Protein 3GKX (pdb70)

Secondary structure (DSSP, 8-state):
--EEEE-TT-HHHHHHHHHHHHTT---EEEETTTTPPPHHHHHHHHHHHTS-GGGGB-TTSHHHHHTTHHHHTT--HHHHHHHHTT-GGGB-S-EEE-SS-EEES--TTGGGGG-/----EEEE-TT-HHHHHHHHHHHHTT---EEEETTTTPPPHHHHHHHHHHHTS-GGGGB-TT-HHHHHTTHHHHS---HHHHHHHHTT-GGGB-S-EEE-SS-EEES--HHHHGGG-

B-factor: mean 24.8, std 6.37, range [3.55, 77.92]

CATH classification: 3.40.30.10

Radius of gyration: 19.43 Å; Cα contacts (8 Å, |Δi|>4): 392; chains: 2; bounding box: 49×36×50 Å

Foldseek 3Di:
DKEWEADVVDVQSVVVVVLCVVVVQDYDYDHCFVRPQALVRLVVQVVQAPDQLLLQFDCPAPCCVVVVVVPVVVVDSVVSSVVRRPGSSGTADTWIDDPNGIDGTDDPVVCVVSD/DLLKEKEAAVVDDLSVVQVVVCVVVVHRHDYHHCFVDNDALVRLVVAVVQAVDDLQLQFPPVAPVCVVVVCVPCVVVDPVVSSNVRRVGSSGTADTWMDHPRHIDGTDDPVVCVVSD

InterPro domains:
  IPR006504 Transcriptional regulator Spx/MgsR [TIGR01617] (5-116)
  IPR006660 Arsenate reductase-like [PF03960] (7-115)
  IPR006660 Arsenate reductase-like [PS51353] (2-117)
  IPR006660 Arsenate reductase-like [PTHR30041] (2-116)
  IPR036249 Thioredoxin-like superfamily [SSF52833] (6-116)

Solvent-accessible surface area: 13405 Å² total

Structure (mmCIF, N/CA/C/O backbone):
data_3GKX
#
_entry.id   3GKX
#
_cell.length_a   81.900
_cell.length_b   47.193
_cell.length_c   56.737
_cell.angle_alpha   90.00
_cell.angle_beta   90.00
_cell.angle_gamma   90.00
#
_symmetry.space_group_name_H-M   'P 21 21 2'
#
loop_
_entity.id
_entity.type
_entity.pdbx_description
1 polymer 'Putative ArsC family related protein'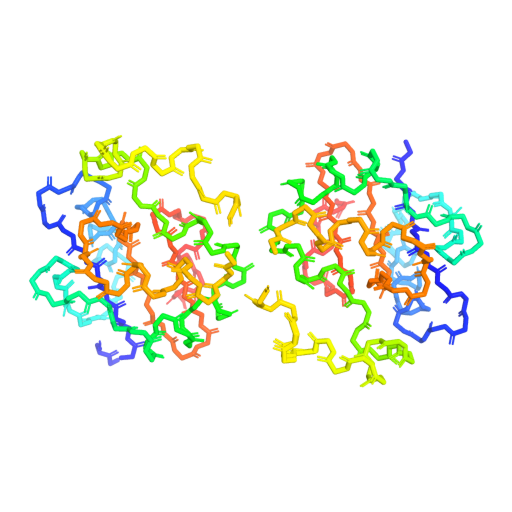
2 water water
#
loop_
_atom_site.group_PDB
_atom_site.id
_atom_site.type_symbol
_atom_site.label_atom_id
_atom_site.label_alt_id
_atom_site.label_comp_id
_atom_site.label_asym_id
_atom_site.label_entity_id
_atom_site.label_seq_id
_atom_site.pdbx_PDB_ins_code
_atom_site.Cartn_x
_atom_site.Cartn_y
_atom_site.Cartn_z
_atom_site.occupancy
_atom_site.B_iso_or_equiv
_atom_site.auth_seq_id
_atom_site.auth_comp_id
_atom_site.auth_asym_id
_atom_site.auth_atom_id
_atom_site.pdbx_PDB_model_num
ATOM 9 N N . LYS A 1 5 ? 33.281 15.585 22.881 1.00 24.78 2 LYS A N 1
ATOM 10 C CA . LYS A 1 5 ? 33.218 16.441 24.037 1.00 22.62 2 LYS A CA 1
ATOM 11 C C . LYS A 1 5 ? 32.220 17.556 23.719 1.00 22.15 2 LYS A C 1
ATOM 12 O O . LYS A 1 5 ? 31.920 17.816 22.556 1.00 21.63 2 LYS A O 1
ATOM 18 N N . THR A 1 6 ? 31.730 18.204 24.762 1.00 21.10 3 THR A N 1
ATOM 19 C CA . THR A 1 6 ? 30.885 19.359 24.666 1.00 20.50 3 THR A CA 1
ATOM 20 C C . THR A 1 6 ? 31.701 20.369 25.391 1.00 20.47 3 THR A C 1
ATOM 21 O O . THR A 1 6 ? 31.857 20.249 26.601 1.00 21.57 3 THR A O 1
ATOM 25 N N . LEU A 1 7 ? 32.279 21.329 24.665 1.00 19.85 4 LEU A N 1
ATOM 26 C CA . LEU A 1 7 ? 33.105 22.333 25.302 1.00 19.86 4 LEU A CA 1
ATOM 27 C C . LEU A 1 7 ? 32.217 23.383 25.900 1.00 20.47 4 LEU A C 1
ATOM 28 O O . LEU A 1 7 ? 31.299 23.824 25.246 1.00 19.46 4 LEU A O 1
ATOM 33 N N . PHE A 1 8 ? 32.531 23.774 27.143 1.00 21.35 5 PHE A N 1
ATOM 34 C CA . PHE A 1 8 ? 31.846 24.817 27.863 1.00 20.97 5 PHE A CA 1
ATOM 35 C C . PHE A 1 8 ? 32.912 25.862 28.138 1.00 20.89 5 PHE A C 1
ATOM 36 O O . PHE A 1 8 ? 33.709 25.733 29.089 1.00 20.60 5 PHE A O 1
ATOM 44 N N . LEU A 1 9 ? 32.940 26.889 27.272 1.00 20.88 6 LEU A N 1
ATOM 45 C CA . LEU A 1 9 ? 33.903 27.992 27.397 1.00 19.90 6 LEU A CA 1
ATOM 46 C C . LEU A 1 9 ? 33.345 29.089 28.317 1.00 20.11 6 LEU A C 1
ATOM 47 O O . LEU A 1 9 ? 32.295 29.645 28.007 1.00 21.16 6 LEU A O 1
ATOM 52 N N . GLN A 1 10 ? 34.066 29.438 29.390 1.00 20.67 7 GLN A N 1
ATOM 53 C CA . GLN A 1 10 ? 33.560 30.363 30.395 1.00 22.93 7 GLN A CA 1
ATOM 54 C C . GLN A 1 10 ? 34.603 31.155 31.166 1.00 23.99 7 GLN A C 1
ATOM 55 O O . GLN A 1 10 ? 35.803 30.855 31.155 1.00 23.46 7 GLN A O 1
ATOM 61 N N . TYR A 1 11 ? 34.113 32.146 31.896 1.00 25.76 8 TYR A N 1
ATOM 62 C CA . TYR A 1 11 ? 34.963 32.960 32.736 1.00 28.07 8 TYR A CA 1
ATOM 63 C C . TYR A 1 11 ? 34.447 32.808 34.158 1.00 29.49 8 TYR A C 1
ATOM 64 O O . TYR A 1 11 ? 33.339 33.209 34.440 1.00 30.24 8 TYR A O 1
ATOM 73 N N . PRO A 1 12 ? 35.235 32.178 35.047 1.00 30.62 9 PRO A N 1
ATOM 74 C CA . PRO A 1 12 ? 34.789 31.922 36.422 1.00 30.98 9 PRO A CA 1
ATOM 75 C C . PRO A 1 12 ? 34.022 33.084 37.086 1.00 31.03 9 PRO A C 1
ATOM 76 O O . PRO A 1 12 ? 32.891 32.894 37.522 1.00 30.87 9 PRO A O 1
ATOM 80 N N . ALA A 1 13 ? 34.622 34.274 37.113 1.00 31.03 10 ALA A N 1
ATOM 81 C CA . ALA A 1 13 ? 34.068 35.424 37.816 1.00 30.93 10 ALA A CA 1
ATOM 82 C C . ALA A 1 13 ? 32.813 36.021 37.175 1.00 31.46 10 ALA A C 1
ATOM 83 O O . ALA A 1 13 ? 32.290 37.021 37.666 1.00 31.88 10 ALA A O 1
ATOM 85 N N . CYS A 1 14 ? 32.328 35.414 36.097 1.00 31.07 11 CYS A N 1
ATOM 86 C CA . CYS A 1 14 ? 31.196 35.944 35.356 1.00 31.19 11 CYS A CA 1
ATOM 87 C C . CYS A 1 14 ? 29.917 35.323 35.886 1.00 30.29 11 CYS A C 1
ATOM 88 O O . CYS A 1 14 ? 29.854 34.118 35.998 1.00 30.56 11 CYS A O 1
ATOM 91 N N . SER A 1 15 ? 28.901 36.125 36.207 1.00 29.96 12 SER A N 1
ATOM 92 C CA . SER A 1 15 ? 27.698 35.566 36.875 1.00 29.53 12 SER A CA 1
ATOM 93 C C . SER A 1 15 ? 26.722 34.826 35.952 1.00 28.74 12 SER A C 1
ATOM 94 O O . SER A 1 15 ? 26.024 33.933 36.394 1.00 28.33 12 SER A O 1
ATOM 97 N N . THR A 1 16 ? 26.720 35.159 34.668 1.00 28.32 13 THR A N 1
ATOM 98 C CA . THR A 1 16 ? 25.967 34.409 33.651 1.00 28.10 13 THR A CA 1
ATOM 99 C C . THR A 1 16 ? 26.573 33.043 33.344 1.00 28.64 13 THR A C 1
ATOM 100 O O . THR A 1 16 ? 25.853 32.098 33.005 1.00 28.69 13 THR A O 1
ATOM 104 N N . CYS A 1 17 ? 27.903 32.948 33.389 1.00 29.03 14 CYS A N 1
ATOM 105 C CA . CYS A 1 17 ? 28.572 31.637 33.233 1.00 29.66 14 CYS A CA 1
ATOM 106 C C . CYS A 1 17 ? 28.213 30.766 34.412 1.00 29.07 14 CYS A C 1
ATOM 107 O O . CYS A 1 17 ? 27.891 29.596 34.226 1.00 28.54 14 CYS A O 1
ATOM 110 N N . GLN A 1 18 ? 28.270 31.366 35.612 1.00 28.63 15 GLN A N 1
ATOM 111 C CA . GLN A 1 18 ? 27.858 30.722 36.868 1.00 28.48 15 GLN A CA 1
ATOM 112 C C . GLN A 1 18 ? 26.426 30.185 36.769 1.00 27.75 15 GLN A C 1
ATOM 113 O O . GLN A 1 18 ? 26.153 29.065 37.201 1.00 28.27 15 GLN A O 1
ATOM 119 N N . LYS A 1 19 ? 25.533 30.973 36.171 1.00 27.07 16 LYS A N 1
ATOM 120 C CA . LYS A 1 19 ? 24.141 30.551 35.880 1.00 26.43 16 LYS A CA 1
ATOM 121 C C . LYS A 1 19 ? 24.036 29.435 34.848 1.00 25.68 16 LYS A C 1
ATOM 122 O O . LYS A 1 19 ? 23.228 28.521 34.987 1.00 26.10 16 LYS A O 1
ATOM 128 N N . ALA A 1 20 ? 24.833 29.548 33.792 1.00 25.36 17 ALA A N 1
ATOM 129 C CA . ALA A 1 20 ? 25.006 28.479 32.774 1.00 25.10 17 ALA A CA 1
ATOM 130 C C . ALA A 1 20 ? 25.429 27.128 33.379 1.00 24.68 17 ALA A C 1
ATOM 131 O O . ALA A 1 20 ? 24.763 26.099 33.160 1.00 23.49 17 ALA A O 1
ATOM 133 N N . LYS A 1 21 ? 26.557 27.154 34.112 1.00 25.20 18 LYS A N 1
ATOM 134 C CA . LYS A 1 21 ? 27.114 25.974 34.810 1.00 25.25 18 LYS A CA 1
ATOM 135 C C . LYS A 1 21 ? 26.055 25.367 35.717 1.00 25.12 18 LYS A C 1
ATOM 136 O O . LYS A 1 21 ? 25.689 24.201 35.524 1.00 25.44 18 LYS A O 1
ATOM 142 N N . LYS A 1 22 ? 25.525 26.168 36.654 1.00 24.90 19 LYS A N 1
ATOM 143 C CA . LYS A 1 22 ? 24.374 25.741 37.499 1.00 25.00 19 LYS A CA 1
ATOM 144 C C . LYS A 1 22 ? 23.299 25.027 36.655 1.00 24.78 19 LYS A C 1
ATOM 145 O O . LYS A 1 22 ? 22.829 23.959 37.028 1.00 24.26 19 LYS A O 1
ATOM 151 N N . TRP A 1 23 ? 22.971 25.580 35.485 1.00 25.10 20 TRP A N 1
ATOM 152 C CA . TRP A 1 23 ? 21.931 24.974 34.646 1.00 25.37 20 TRP A CA 1
ATOM 153 C C . TRP A 1 23 ? 22.362 23.655 34.019 1.00 24.67 20 TRP A C 1
ATOM 154 O O . TRP A 1 23 ? 21.568 22.734 33.941 1.00 26.33 20 TRP A O 1
ATOM 165 N N . LEU A 1 24 ? 23.614 23.541 33.597 1.00 24.23 21 LEU A N 1
ATOM 166 C CA . LEU A 1 24 ? 24.079 22.285 32.995 1.00 23.54 21 LEU A CA 1
ATOM 167 C C . LEU A 1 24 ? 24.115 21.121 34.023 1.00 23.23 21 LEU A C 1
ATOM 168 O O . LEU A 1 24 ? 23.718 19.987 33.703 1.00 22.06 21 LEU A O 1
ATOM 173 N N . ILE A 1 25 ? 24.607 21.414 35.232 1.00 22.87 22 ILE A N 1
ATOM 174 C CA . ILE A 1 25 ? 24.666 20.453 36.332 1.00 22.20 22 ILE A CA 1
ATOM 175 C C . ILE A 1 25 ? 23.238 20.019 36.730 1.00 22.94 22 ILE A C 1
ATOM 176 O O . ILE A 1 25 ? 22.916 18.824 36.674 1.00 23.59 22 ILE A O 1
ATOM 181 N N . GLU A 1 26 ? 22.378 20.987 37.074 1.00 23.32 23 GLU A N 1
ATOM 182 C CA . GLU A 1 26 ? 20.939 20.748 37.349 1.00 23.48 23 GLU A CA 1
ATOM 183 C C . GLU A 1 26 ? 20.293 19.838 36.303 1.00 23.06 23 GLU A C 1
ATOM 184 O O . GLU A 1 26 ? 19.417 19.057 36.625 1.00 22.67 23 GLU A O 1
ATOM 190 N N A ASN A 1 27 ? 20.663 20.013 35.035 0.70 23.01 24 ASN A N 1
ATOM 191 N N B ASN A 1 27 ? 20.851 19.880 35.096 0.30 23.01 24 ASN A N 1
ATOM 192 C CA A ASN A 1 27 ? 19.981 19.352 33.900 0.70 22.95 24 ASN A CA 1
ATOM 193 C CA B ASN A 1 27 ? 20.409 19.052 33.989 0.30 22.98 24 ASN A CA 1
ATOM 194 C C A ASN A 1 27 ? 20.729 18.139 33.321 0.70 22.89 24 ASN A C 1
ATOM 195 C C B ASN A 1 27 ? 21.335 17.865 33.651 0.30 23.00 24 ASN A C 1
ATOM 196 O O A ASN A 1 27 ? 20.427 17.668 32.219 0.70 22.94 24 ASN A O 1
ATOM 197 O O B ASN A 1 27 ? 21.091 17.150 32.676 0.30 22.89 24 ASN A O 1
ATOM 206 N N A ASN A 1 28 ? 21.696 17.636 34.098 0.50 22.87 25 ASN A N 1
ATOM 207 N N B ASN A 1 28 ? 22.387 17.641 34.441 0.50 23.28 25 ASN A N 1
ATOM 208 C CA A ASN A 1 28 ? 22.516 16.451 33.772 0.50 22.76 25 ASN A CA 1
ATOM 209 C CA B ASN A 1 28 ? 23.240 16.495 34.185 0.50 23.34 25 ASN A CA 1
ATOM 210 C C A ASN A 1 28 ? 23.075 16.432 32.373 0.50 23.51 25 ASN A C 1
ATOM 211 C C B ASN A 1 28 ? 23.515 16.329 32.682 0.50 23.84 25 ASN A C 1
ATOM 212 O O A ASN A 1 28 ? 22.785 15.508 31.615 0.50 23.46 25 ASN A O 1
ATOM 213 O O B ASN A 1 28 ? 23.363 15.235 32.139 0.50 23.74 25 ASN A O 1
ATOM 222 N N . ILE A 1 29 ? 23.868 17.440 32.024 1.00 23.92 26 ILE A N 1
ATOM 223 C CA . ILE A 1 29 ? 24.443 17.470 30.687 1.00 24.85 26 ILE A CA 1
ATOM 224 C C . ILE A 1 29 ? 25.944 17.345 30.856 1.00 25.00 26 ILE A C 1
ATOM 225 O O . ILE A 1 29 ? 26.535 18.070 31.650 1.00 25.10 26 ILE A O 1
ATOM 230 N N . GLU A 1 30 ? 26.554 16.403 30.151 1.00 24.95 27 GLU A N 1
ATOM 231 C CA . GLU A 1 30 ? 27.969 16.181 30.330 1.00 26.36 27 GLU A CA 1
ATOM 232 C C . GLU A 1 30 ? 28.753 17.229 29.516 1.00 26.18 27 GLU A C 1
ATOM 233 O O . GLU A 1 30 ? 28.423 17.464 28.341 1.00 27.54 27 GLU A O 1
ATOM 239 N N . TYR A 1 31 ? 29.705 17.913 30.168 1.00 24.66 28 TYR A N 1
ATOM 240 C CA . TYR A 1 31 ? 30.497 18.978 29.536 1.00 24.25 28 TYR A CA 1
ATOM 241 C C . TYR A 1 31 ? 31.970 18.960 29.974 1.00 24.47 28 TYR A C 1
ATOM 242 O O . TYR A 1 31 ? 32.340 18.364 31.026 1.00 24.21 28 TYR A O 1
ATOM 251 N N A THR A 1 32 ? 32.810 19.627 29.182 0.70 24.54 29 THR A N 1
ATOM 252 N N B THR A 1 32 ? 32.800 19.614 29.162 0.30 24.09 29 THR A N 1
ATOM 253 C CA A THR A 1 32 ? 34.205 19.785 29.533 0.70 24.32 29 THR A CA 1
ATOM 254 C CA B THR A 1 32 ? 34.203 19.814 29.462 0.30 23.58 29 THR A CA 1
ATOM 255 C C A THR A 1 32 ? 34.493 21.264 29.667 0.70 24.35 29 THR A C 1
ATOM 256 C C B THR A 1 32 ? 34.431 21.292 29.673 0.30 23.94 29 THR A C 1
ATOM 257 O O A THR A 1 32 ? 34.318 22.051 28.728 0.70 24.60 29 THR A O 1
ATOM 258 O O B THR A 1 32 ? 34.193 22.102 28.772 0.30 23.97 29 THR A O 1
ATOM 265 N N . ASN A 1 33 ? 34.880 21.644 30.867 1.00 23.85 30 ASN A N 1
ATOM 266 C CA . ASN A 1 33 ? 35.185 23.005 31.163 1.00 25.06 30 ASN A CA 1
ATOM 267 C C . ASN A 1 33 ? 36.391 23.522 30.381 1.00 24.18 30 ASN A C 1
ATOM 268 O O . ASN A 1 33 ? 37.433 22.848 30.321 1.00 24.43 30 ASN A O 1
ATOM 273 N N . ARG A 1 34 ? 36.254 24.705 29.790 1.00 23.68 31 ARG A N 1
ATOM 274 C CA . ARG A 1 34 ? 37.394 25.399 29.184 1.00 21.62 31 ARG A CA 1
ATOM 275 C C . ARG A 1 34 ? 37.417 26.878 29.582 1.00 21.37 31 ARG A C 1
ATOM 276 O O . ARG A 1 34 ? 36.378 27.532 29.548 1.00 21.46 31 ARG A O 1
ATOM 284 N N . LEU A 1 35 ? 38.586 27.395 29.984 1.00 19.90 32 LEU A N 1
ATOM 285 C CA . LEU A 1 35 ? 38.723 28.820 30.274 1.00 19.69 32 LEU A CA 1
ATOM 286 C C . LEU A 1 35 ? 38.809 29.683 28.969 1.00 19.93 32 LEU A C 1
ATOM 287 O O . LEU A 1 35 ? 39.809 29.656 28.240 1.00 17.70 32 LEU A O 1
ATOM 292 N N . ILE A 1 36 ? 37.741 30.423 28.685 1.00 19.71 33 ILE A N 1
ATOM 293 C CA . ILE A 1 36 ? 37.630 31.198 27.428 1.00 20.13 33 ILE A CA 1
ATOM 294 C C . ILE A 1 36 ? 38.657 32.325 27.288 1.00 20.17 33 ILE A C 1
ATOM 295 O O . ILE A 1 36 ? 39.011 32.706 26.165 1.00 19.78 33 ILE A O 1
ATOM 300 N N . VAL A 1 37 ? 39.152 32.845 28.420 1.00 20.53 34 VAL A N 1
ATOM 301 C CA . VAL A 1 37 ? 40.207 33.842 28.411 1.00 21.44 34 VAL A CA 1
ATOM 302 C C . VAL A 1 37 ? 41.610 33.221 28.270 1.00 21.74 34 VAL A C 1
ATOM 303 O O . VAL A 1 37 ? 42.344 33.609 27.372 1.00 21.76 34 VAL A O 1
ATOM 307 N N . ASP A 1 38 ? 41.978 32.296 29.171 1.00 21.36 35 ASP A N 1
ATOM 308 C CA . ASP A 1 38 ? 43.276 31.647 29.160 1.00 21.87 35 ASP A CA 1
ATOM 309 C C . ASP A 1 38 ? 43.447 30.772 27.905 1.00 22.23 35 ASP A C 1
ATOM 310 O O . ASP A 1 38 ? 44.547 30.686 27.332 1.00 22.63 35 ASP A O 1
ATOM 315 N N . ASP A 1 39 ? 42.375 30.082 27.519 1.00 20.52 36 ASP A N 1
ATOM 316 C CA . ASP A 1 39 ? 42.393 29.145 26.385 1.00 19.67 36 ASP A CA 1
ATOM 317 C C . ASP A 1 39 ? 41.434 29.648 25.288 1.00 19.31 36 ASP A C 1
ATOM 318 O O . ASP A 1 39 ? 40.377 29.063 25.014 1.00 17.54 36 ASP A O 1
ATOM 323 N N . ASN A 1 40 ? 41.838 30.745 24.651 1.00 19.90 37 ASN A N 1
ATOM 324 C CA . ASN A 1 40 ? 40.915 31.523 23.877 1.00 19.97 37 ASN A CA 1
ATOM 325 C C . ASN A 1 40 ? 40.652 30.924 22.531 1.00 19.89 37 ASN A C 1
ATOM 326 O O . ASN A 1 40 ? 41.493 30.274 21.995 1.00 20.98 37 ASN A O 1
ATOM 331 N N . PRO A 1 41 ? 39.436 31.129 22.003 1.00 20.31 38 PRO A N 1
ATOM 332 C CA . PRO A 1 41 ? 39.058 30.620 20.717 1.00 20.06 38 PRO A CA 1
ATOM 333 C C . PRO A 1 41 ? 40.016 31.083 19.628 1.00 22.09 38 PRO A C 1
ATOM 334 O O . PRO A 1 41 ? 40.386 32.275 19.579 1.00 21.80 38 PRO A O 1
ATOM 338 N N . THR A 1 42 ? 40.431 30.141 18.773 1.00 21.84 39 THR A N 1
ATOM 339 C CA . THR A 1 42 ? 41.395 30.438 17.717 1.00 21.52 39 THR A CA 1
ATOM 340 C C . THR A 1 42 ? 40.634 30.821 16.460 1.00 20.57 39 THR A C 1
ATOM 341 O O . THR A 1 42 ? 39.410 30.666 16.431 1.00 19.99 39 THR A O 1
ATOM 345 N N . VAL A 1 43 ? 41.325 31.312 15.433 1.00 19.77 40 VAL A N 1
ATOM 346 C CA . VAL A 1 43 ? 40.642 31.704 14.199 1.00 20.13 40 VAL A CA 1
ATOM 347 C C . VAL A 1 43 ? 39.977 30.479 13.546 1.00 20.08 40 VAL A C 1
ATOM 348 O O . VAL A 1 43 ? 38.845 30.583 13.025 1.00 19.92 40 VAL A O 1
ATOM 352 N N . GLU A 1 44 ? 40.686 29.343 13.531 1.00 19.59 41 GLU A N 1
ATOM 353 C CA . GLU A 1 44 ? 40.141 28.073 12.971 1.00 20.39 41 GLU A CA 1
ATOM 354 C C . GLU A 1 44 ? 38.877 27.641 13.754 1.00 19.93 41 GLU A C 1
ATOM 355 O O . GLU A 1 44 ? 37.926 27.154 13.139 1.00 19.08 41 GLU A O 1
ATOM 361 N N . GLU A 1 45 ? 38.870 27.855 15.087 1.00 18.66 42 GLU A N 1
ATOM 362 C CA . GLU A 1 45 ? 37.706 27.506 15.895 1.00 19.48 42 GLU A CA 1
ATOM 363 C C . GLU A 1 45 ? 36.515 28.419 15.546 1.00 20.75 42 GLU A C 1
ATOM 364 O O . GLU A 1 45 ? 35.391 27.912 15.279 1.00 22.60 42 GLU A O 1
ATOM 370 N N . LEU A 1 46 ? 36.759 29.736 15.528 1.00 20.01 43 LEU A N 1
ATOM 371 C CA . LEU A 1 46 ? 35.728 30.724 15.178 1.00 19.37 43 LEU A CA 1
ATOM 372 C C . LEU A 1 46 ? 35.135 30.531 13.785 1.00 20.20 43 LEU A C 1
ATOM 373 O O . LEU A 1 46 ? 33.926 30.640 13.635 1.00 19.15 43 LEU A O 1
ATOM 378 N N . LYS A 1 47 ? 35.962 30.189 12.790 1.00 20.34 44 LYS A N 1
ATOM 379 C CA . LYS A 1 47 ? 35.442 30.022 11.435 1.00 21.95 44 LYS A CA 1
ATOM 380 C C . LYS A 1 47 ? 34.525 28.815 11.326 1.00 22.02 44 LYS A C 1
ATOM 381 O O . LYS A 1 47 ? 33.646 28.800 10.492 1.00 23.81 44 LYS A O 1
ATOM 387 N N . ALA A 1 48 ? 34.722 27.805 12.159 1.00 22.96 45 ALA A N 1
ATOM 388 C CA . ALA A 1 48 ? 33.814 26.644 12.190 1.00 22.64 45 ALA A CA 1
ATOM 389 C C . ALA A 1 48 ? 32.625 26.852 13.128 1.00 22.96 45 ALA A C 1
ATOM 390 O O . ALA A 1 48 ? 31.514 26.432 12.798 1.00 23.49 45 ALA A O 1
ATOM 392 N N . TRP A 1 49 ? 32.849 27.491 14.287 1.00 21.91 46 TRP A N 1
ATOM 393 C CA . TRP A 1 49 ? 31.787 27.692 15.285 1.00 22.31 46 TRP A CA 1
ATOM 394 C C . TRP A 1 49 ? 30.693 28.686 14.845 1.00 22.96 46 TRP A C 1
ATOM 395 O O . TRP A 1 49 ? 29.499 28.541 15.176 1.00 23.21 46 TRP A O 1
ATOM 406 N N . ILE A 1 50 ? 31.098 29.724 14.150 1.00 22.05 47 ILE A N 1
ATOM 407 C CA . ILE A 1 50 ? 30.158 30.775 13.795 1.00 23.76 47 ILE A CA 1
ATOM 408 C C . ILE A 1 50 ? 29.060 30.291 12.834 1.00 23.36 47 ILE A C 1
ATOM 409 O O . ILE A 1 50 ? 27.907 30.514 13.116 1.00 22.15 47 ILE A O 1
ATOM 414 N N . PRO A 1 51 ? 29.424 29.621 11.724 1.00 24.41 48 PRO A N 1
ATOM 415 C CA . PRO A 1 51 ? 28.427 28.924 10.889 1.00 25.47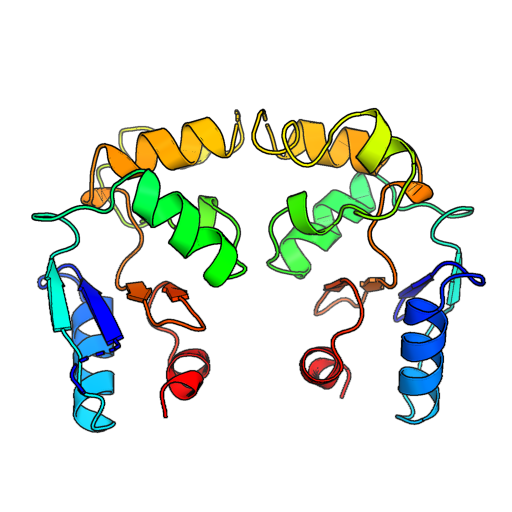 48 PRO A CA 1
ATOM 416 C C . PRO A 1 51 ? 27.495 27.996 11.668 1.00 25.60 48 PRO A C 1
ATOM 417 O O . PRO A 1 51 ? 26.309 27.953 11.380 1.00 25.76 48 PRO A O 1
ATOM 421 N N . LEU A 1 52 ? 28.028 27.280 12.648 1.00 26.14 49 LEU A N 1
ATOM 422 C CA . LEU A 1 52 ? 27.252 26.334 13.472 1.00 27.14 49 LEU A CA 1
ATOM 423 C C . LEU A 1 52 ? 26.204 26.948 14.424 1.00 27.18 49 LEU A C 1
ATOM 424 O O . LEU A 1 52 ? 25.234 26.269 14.839 1.00 27.86 49 LEU A O 1
ATOM 429 N N . SER A 1 53 ? 26.424 28.200 14.811 1.00 25.08 50 SER A N 1
ATOM 430 C CA . SER A 1 53 ? 25.522 28.890 15.693 1.00 23.53 50 SER A CA 1
ATOM 431 C C . SER A 1 53 ? 24.375 29.546 14.919 1.00 23.63 50 SER A C 1
ATOM 432 O O . SER A 1 53 ? 23.341 29.862 15.508 1.00 24.86 50 SER A O 1
ATOM 435 N N . GLY A 1 54 ? 24.569 29.817 13.634 1.00 22.79 51 GLY A N 1
ATOM 436 C CA . GLY A 1 54 ? 23.558 30.540 12.839 1.00 21.93 51 GLY A CA 1
ATOM 437 C C . GLY A 1 54 ? 23.360 31.999 13.241 1.00 20.95 51 GLY A C 1
ATOM 438 O O . GLY A 1 54 ? 22.414 32.649 12.815 1.00 21.53 51 GLY A O 1
ATOM 439 N N . LEU A 1 55 ? 24.257 32.515 14.063 1.00 20.08 52 LEU A N 1
ATOM 440 C CA . LEU A 1 55 ? 24.205 33.895 14.494 1.00 19.89 52 LEU A CA 1
ATOM 441 C C . LEU A 1 55 ? 25.133 34.765 13.633 1.00 19.48 52 LEU A C 1
ATOM 442 O O . LEU A 1 55 ? 26.089 34.235 13.051 1.00 20.37 52 LEU A O 1
ATOM 447 N N . PRO A 1 56 ? 24.870 36.086 13.536 1.00 18.86 53 PRO A N 1
ATOM 448 C CA . PRO A 1 56 ? 25.891 36.954 12.948 1.00 19.13 53 PRO A CA 1
ATOM 449 C C . PRO A 1 56 ? 27.190 36.956 13.772 1.00 19.69 53 PRO A C 1
ATOM 450 O O . PRO A 1 56 ? 27.123 36.795 14.999 1.00 18.95 53 PRO A O 1
ATOM 454 N N . VAL A 1 57 ? 28.345 37.140 13.101 1.00 19.80 54 VAL A N 1
ATOM 455 C CA . VAL A 1 57 ? 29.638 37.168 13.761 1.00 20.68 54 VAL A CA 1
ATOM 456 C C . VAL A 1 57 ? 29.654 38.169 14.914 1.00 21.36 54 VAL A C 1
ATOM 457 O O . VAL A 1 57 ? 30.288 37.954 15.975 1.00 20.51 54 VAL A O 1
ATOM 461 N N . LYS A 1 58 ? 28.940 39.257 14.676 1.00 21.56 55 LYS A N 1
ATOM 462 C CA . LYS A 1 58 ? 28.665 40.331 15.603 1.00 22.64 55 LYS A CA 1
ATOM 463 C C . LYS A 1 58 ? 28.268 39.762 16.959 1.00 22.79 55 LYS A C 1
ATOM 464 O O . LYS A 1 58 ? 28.756 40.227 17.994 1.00 23.04 55 LYS A O 1
ATOM 470 N N . LYS A 1 59 ? 27.409 38.744 16.967 1.00 22.38 56 LYS A N 1
ATOM 471 C CA . LYS A 1 59 ? 26.881 38.224 18.229 1.00 22.27 56 LYS A CA 1
ATOM 472 C C . LYS A 1 59 ? 27.891 37.477 19.087 1.00 21.23 56 LYS A C 1
ATOM 473 O O . LYS A 1 59 ? 27.605 37.119 20.225 1.00 22.26 56 LYS A O 1
ATOM 479 N N . PHE A 1 60 ? 29.072 37.231 18.557 1.00 21.14 57 PHE A N 1
ATOM 480 C CA . PHE A 1 60 ? 30.095 36.535 19.315 1.00 20.50 57 PHE A CA 1
AT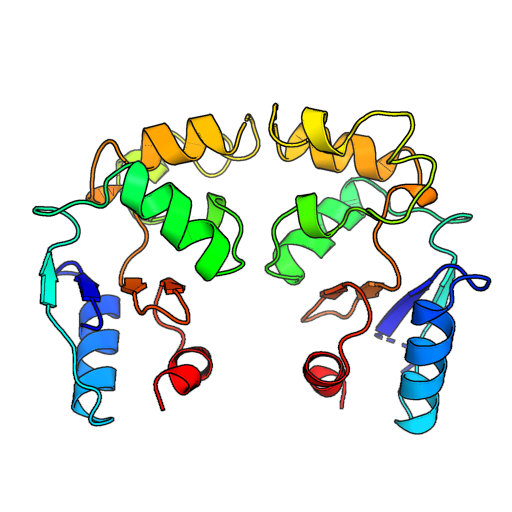OM 481 C C . PHE A 1 60 ? 30.951 37.495 20.139 1.00 21.37 57 PHE A C 1
ATOM 482 O O . PHE A 1 60 ? 31.907 37.078 20.764 1.00 22.28 57 PHE A O 1
ATOM 490 N N . PHE A 1 61 ? 30.609 38.778 20.154 1.00 22.12 58 PHE A N 1
ATOM 491 C CA . PHE A 1 61 ? 31.383 39.751 20.948 1.00 21.70 58 PHE A CA 1
ATOM 492 C C . PHE A 1 61 ? 30.851 39.960 22.369 1.00 21.72 58 PHE A C 1
ATOM 493 O O . PHE A 1 61 ? 29.657 40.168 22.572 1.00 21.06 58 PHE A O 1
ATOM 501 N N . ASN A 1 62 ? 31.755 39.913 23.338 1.00 21.84 59 ASN A N 1
ATOM 502 C CA . ASN A 1 62 ? 31.451 40.313 24.727 1.00 22.02 59 ASN A CA 1
ATOM 503 C C . ASN A 1 62 ? 31.154 41.812 24.830 1.00 21.91 59 ASN A C 1
ATOM 504 O O . ASN A 1 62 ? 32.087 42.609 24.824 1.00 22.99 59 ASN A O 1
ATOM 509 N N . THR A 1 63 ? 29.864 42.181 24.917 1.00 21.84 60 THR A N 1
ATOM 510 C CA . THR A 1 63 ? 29.453 43.568 24.912 1.00 22.32 60 THR A CA 1
ATOM 511 C C . THR A 1 63 ? 29.641 44.262 26.264 1.00 22.21 60 THR A C 1
ATOM 512 O O . THR A 1 63 ? 29.467 45.449 26.358 1.00 21.68 60 THR A O 1
ATOM 516 N N . SER A 1 64 ? 30.019 43.534 27.297 1.00 22.81 61 SER A N 1
ATOM 517 C CA . SER A 1 64 ? 30.424 44.195 28.522 1.00 23.52 61 SER A CA 1
ATOM 518 C C . SER A 1 64 ? 31.956 44.226 28.749 1.00 23.17 61 SER A C 1
ATOM 519 O O . SER A 1 64 ? 32.402 44.679 29.781 1.00 23.78 61 SER A O 1
ATOM 522 N N . GLY A 1 65 ? 32.758 43.781 27.790 1.00 22.71 62 GLY A N 1
ATOM 523 C CA . GLY A 1 65 ? 34.218 43.903 27.939 1.00 22.02 62 GLY A CA 1
ATOM 524 C C . GLY A 1 65 ? 34.768 45.309 27.728 1.00 21.73 62 GLY A C 1
ATOM 525 O O . GLY A 1 65 ? 34.091 46.186 27.171 1.00 22.10 62 GLY A O 1
ATOM 526 N N . VAL A 1 66 ? 36.002 45.514 28.179 1.00 21.63 63 VAL A N 1
ATOM 527 C CA . VAL A 1 66 ? 36.665 46.827 28.223 1.00 20.52 63 VAL A CA 1
ATOM 528 C C . VAL A 1 66 ? 37.010 47.285 26.823 1.00 20.75 63 VAL A C 1
ATOM 529 O O . VAL A 1 66 ? 36.723 48.426 26.471 1.00 19.81 63 VAL A O 1
ATOM 533 N N . VAL A 1 67 ? 37.534 46.362 25.992 1.00 20.70 64 VAL A N 1
ATOM 534 C CA . VAL A 1 67 ? 37.892 46.702 24.606 1.00 20.19 64 VAL A CA 1
ATOM 535 C C . VAL A 1 67 ? 36.650 47.046 23.822 1.00 19.68 64 VAL A C 1
ATOM 536 O O . VAL A 1 67 ? 36.589 48.083 23.136 1.00 20.21 64 VAL A O 1
ATOM 540 N N . TYR A 1 68 ? 35.615 46.231 23.992 1.00 19.63 65 TYR A N 1
ATOM 541 C CA . TYR A 1 68 ? 34.356 46.496 23.333 1.00 18.83 65 TYR A CA 1
ATOM 542 C C . TYR A 1 68 ? 33.877 47.916 23.604 1.00 19.15 65 TYR A C 1
ATOM 543 O O . TYR A 1 68 ? 33.404 48.618 22.692 1.00 18.64 65 TYR A O 1
ATOM 552 N N . LYS A 1 69 ? 33.974 48.347 24.851 1.00 18.96 66 LYS A N 1
ATOM 553 C CA . LYS A 1 69 ? 33.423 49.655 25.176 1.00 19.51 66 LYS A CA 1
ATOM 554 C C . LYS A 1 69 ? 34.373 50.756 24.729 1.00 19.86 66 LYS A C 1
ATOM 555 O O . LYS A 1 69 ? 33.932 51.749 24.100 1.00 18.84 66 LYS A O 1
ATOM 561 N N . GLU A 1 70 ? 35.674 50.577 25.021 1.00 19.60 67 GLU A N 1
ATOM 562 C CA . GLU A 1 70 ? 36.642 51.654 24.766 1.00 19.66 67 GLU A CA 1
ATOM 563 C C . GLU A 1 70 ? 36.886 51.851 23.249 1.00 19.80 67 GLU A C 1
ATOM 564 O O . GLU A 1 70 ? 37.053 52.967 22.780 1.00 19.31 67 GLU A O 1
ATOM 570 N N . LEU A 1 71 ? 36.807 50.767 22.480 1.00 20.32 68 LEU A N 1
ATOM 571 C CA . LEU A 1 71 ? 36.908 50.850 21.011 1.00 19.58 68 LEU A CA 1
ATOM 572 C C . LEU A 1 71 ? 35.584 51.240 20.304 1.00 19.82 68 LEU A C 1
ATOM 573 O O . LEU A 1 71 ? 35.561 51.428 19.074 1.00 19.26 68 LEU A O 1
ATOM 578 N N . LYS A 1 72 ? 34.508 51.396 21.090 1.00 19.41 69 LYS A N 1
ATOM 579 C CA . LYS A 1 72 ? 33.193 51.746 20.578 1.00 19.29 69 LYS A CA 1
ATOM 580 C C . LYS A 1 72 ? 32.818 50.704 19.529 1.00 19.48 69 LYS A C 1
ATOM 581 O O . LYS A 1 72 ? 32.455 51.037 18.369 1.00 19.41 69 LYS A O 1
ATOM 587 N N . LEU A 1 73 ? 32.924 49.442 19.927 1.00 17.99 70 LEU A N 1
ATOM 588 C CA . LEU A 1 73 ? 32.631 48.358 19.002 1.00 18.47 70 LEU A CA 1
ATOM 589 C C . LEU A 1 73 ? 31.167 48.222 18.592 1.00 19.09 70 LEU A C 1
ATOM 590 O O . LEU A 1 73 ? 30.897 47.680 17.524 1.00 20.50 70 LEU A O 1
ATOM 595 N N A SER A 1 74 ? 30.229 48.781 19.351 0.50 19.20 71 SER A N 1
ATOM 596 N N B SER A 1 74 ? 30.238 48.618 19.470 0.50 18.67 71 SER A N 1
ATOM 597 C CA A SER A 1 74 ? 28.854 48.851 18.824 0.50 19.17 71 SER A CA 1
ATOM 598 C CA B SER A 1 74 ? 28.791 48.507 19.181 0.50 18.18 71 SER A CA 1
ATOM 599 C C A SER A 1 74 ? 28.684 49.735 17.580 0.50 18.87 71 SER A C 1
ATOM 600 C C B SER A 1 74 ? 28.482 49.099 17.810 0.50 18.20 71 SER A C 1
ATOM 601 O O A SER A 1 74 ? 27.871 49.412 16.715 0.50 18.55 71 SER A O 1
ATOM 602 O O B SER A 1 74 ? 27.708 48.541 17.033 0.50 18.23 71 SER A O 1
ATOM 607 N N A SER A 1 75 ? 29.416 50.846 17.478 0.70 18.94 72 SER A N 1
ATOM 608 N N B SER A 1 75 ? 29.131 50.229 17.521 0.30 18.13 72 SER A N 1
ATOM 609 C CA A SER A 1 75 ? 29.281 51.662 16.269 0.70 18.86 72 SER A CA 1
ATOM 610 C CA B SER A 1 75 ? 28.992 50.942 16.243 0.30 18.12 72 SER A CA 1
ATOM 611 C C A SER A 1 75 ? 30.252 51.182 15.187 0.70 19.26 72 SER A C 1
ATOM 612 C C B SER A 1 75 ? 30.038 50.514 15.226 0.30 18.44 72 SER A C 1
ATOM 613 O O A SER A 1 75 ? 30.045 51.449 14.009 0.70 18.83 72 SER A O 1
ATOM 614 O O B SER A 1 75 ? 29.765 50.454 14.031 0.30 18.31 72 SER A O 1
ATOM 619 N N A LYS A 1 76 ? 31.289 50.440 15.585 0.70 19.89 73 LYS A N 1
ATOM 620 N N B LYS A 1 76 ? 31.247 50.240 15.701 0.30 18.79 73 LYS A N 1
ATOM 621 C CA A LYS A 1 76 ? 32.344 50.031 14.656 0.70 20.94 73 LYS A CA 1
ATOM 622 C CA B LYS A 1 76 ? 32.369 49.977 14.808 0.30 19.38 73 LYS A CA 1
ATOM 623 C C A LYS A 1 76 ? 32.035 48.722 13.913 0.70 21.13 73 LYS A C 1
ATOM 624 C C B LYS A 1 76 ? 32.156 48.701 14.000 0.30 20.04 73 LYS A C 1
ATOM 625 O O A LYS A 1 76 ? 32.266 48.639 12.694 0.70 20.61 73 LYS A O 1
ATOM 626 O O B LYS A 1 76 ? 32.543 48.622 12.828 0.30 19.80 73 LYS A O 1
ATOM 637 N N . LEU A 1 77 ? 31.526 47.716 14.639 1.00 20.52 74 LEU A N 1
ATOM 638 C CA . LEU A 1 77 ? 31.371 46.400 14.072 1.00 21.65 74 LEU A CA 1
ATOM 639 C C . LEU A 1 77 ? 30.649 46.331 12.703 1.00 22.27 74 LEU A C 1
ATOM 640 O O . LEU A 1 77 ? 31.082 45.559 11.846 1.00 21.75 74 LEU A O 1
ATOM 645 N N . PRO A 1 78 ? 29.559 47.108 12.498 1.00 23.10 75 PRO A N 1
ATOM 646 C CA . PRO A 1 78 ? 28.895 47.058 11.166 1.00 23.48 75 PRO A CA 1
ATOM 647 C C . PRO A 1 78 ? 29.731 47.639 10.017 1.00 23.55 75 PRO A C 1
ATOM 648 O O . PRO A 1 78 ? 29.366 47.430 8.854 1.00 23.18 75 PRO A O 1
ATOM 652 N N . THR A 1 79 ? 30.822 48.361 10.347 1.00 23.71 76 THR A N 1
ATOM 653 C CA . THR A 1 79 ? 31.737 48.924 9.344 1.00 24.08 76 THR A CA 1
ATOM 654 C C . THR A 1 79 ? 32.915 47.991 9.042 1.00 23.51 76 THR A C 1
ATOM 655 O O . THR A 1 79 ? 33.859 48.378 8.337 1.00 23.30 76 THR A O 1
ATOM 667 N N . THR A 1 81 ? 34.135 43.906 7.912 1.00 22.57 78 THR A N 1
ATOM 668 C CA . THR A 1 81 ? 33.720 42.662 7.250 1.00 23.57 78 THR A CA 1
ATOM 669 C C . THR A 1 81 ? 33.742 41.522 8.274 1.00 23.84 78 THR A C 1
ATOM 670 O O . THR A 1 81 ? 34.355 41.663 9.338 1.00 23.14 78 THR A O 1
ATOM 674 N N . GLU A 1 82 ? 33.076 40.412 7.952 1.00 24.66 79 GLU A N 1
ATOM 675 C CA . GLU A 1 82 ? 33.114 39.200 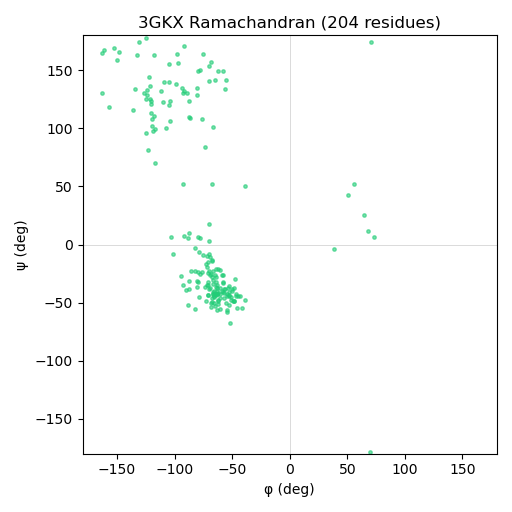8.791 1.00 26.34 79 GLU A CA 1
ATOM 676 C C . GLU A 1 82 ? 34.536 38.764 9.144 1.00 25.94 79 GLU A C 1
ATOM 677 O O . GLU A 1 82 ? 34.831 38.493 10.313 1.00 26.83 79 GLU A O 1
ATOM 683 N N . GLU A 1 83 ? 35.401 38.721 8.137 1.00 25.37 80 GLU A N 1
ATOM 684 C CA . GLU A 1 83 ? 36.796 38.325 8.300 1.00 25.37 80 GLU A CA 1
ATOM 685 C C . GLU A 1 83 ? 37.584 39.216 9.258 1.00 24.23 80 GLU A C 1
ATOM 686 O O . GLU A 1 83 ? 38.390 38.730 10.066 1.00 24.95 80 GLU A O 1
ATOM 692 N N . GLU A 1 84 ? 37.382 40.522 9.140 1.00 22.50 81 GLU A N 1
ATOM 693 C CA . GLU A 1 84 ? 37.979 41.467 10.060 1.00 21.28 81 GLU A CA 1
ATOM 694 C C . GLU A 1 84 ? 37.453 41.228 11.468 1.00 20.56 81 GLU A C 1
ATOM 695 O O . GLU A 1 84 ? 38.212 41.313 12.433 1.00 20.95 81 GLU A O 1
ATOM 701 N N . GLN A 1 85 ? 36.162 40.931 11.595 1.00 20.06 82 GLN A N 1
ATOM 702 C CA . GLN A 1 85 ? 35.552 40.707 12.934 1.00 19.31 82 GLN A CA 1
ATOM 703 C C . GLN A 1 85 ? 36.158 39.455 13.592 1.00 18.40 82 GLN A C 1
ATOM 704 O O . GLN A 1 85 ? 36.524 39.455 14.768 1.00 18.37 82 GLN A O 1
ATOM 710 N N . ILE A 1 86 ? 36.318 38.405 12.799 1.00 19.45 83 ILE A N 1
ATOM 711 C CA . ILE A 1 86 ? 36.874 37.111 13.273 1.00 19.47 83 ILE A CA 1
ATOM 712 C C . ILE A 1 86 ? 38.335 37.206 13.675 1.00 19.23 83 ILE A C 1
ATOM 713 O O . ILE A 1 86 ? 38.735 36.597 14.670 1.00 20.39 83 ILE A O 1
ATOM 718 N N . ALA A 1 87 ? 39.130 37.945 12.902 1.00 18.18 84 ALA A N 1
ATOM 719 C CA . ALA A 1 87 ? 40.513 38.189 13.261 1.00 19.76 84 ALA A CA 1
ATOM 720 C C . ALA A 1 87 ? 40.585 38.976 14.590 1.00 20.59 84 ALA A C 1
ATOM 721 O O . ALA A 1 87 ? 41.383 38.641 15.450 1.00 21.09 84 ALA A O 1
ATOM 723 N N . LEU A 1 88 ? 39.730 39.989 14.785 1.00 20.44 85 LEU A N 1
ATOM 724 C CA . LEU A 1 88 ? 39.706 40.726 16.081 1.00 19.20 85 LEU A CA 1
ATOM 725 C C . LEU A 1 88 ? 39.317 39.778 17.258 1.00 20.27 85 LEU A C 1
ATOM 726 O O . LEU A 1 88 ? 39.987 39.697 18.257 1.00 21.19 85 LEU A O 1
ATOM 731 N N . LEU A 1 89 ? 38.225 39.057 17.092 1.00 20.92 86 LEU A N 1
ATOM 732 C CA . LEU A 1 89 ? 37.698 38.108 18.066 1.00 22.11 86 LEU A CA 1
ATOM 733 C C . LEU A 1 89 ? 38.748 37.101 18.515 1.00 21.84 86 LEU A C 1
ATOM 734 O O . LEU A 1 89 ? 38.819 36.769 19.681 1.00 22.03 86 LEU A O 1
ATOM 739 N N . ALA A 1 90 ? 39.555 36.618 17.571 1.00 22.11 87 ALA A N 1
ATOM 740 C CA . ALA A 1 90 ? 40.606 35.661 17.860 1.00 21.33 87 ALA A CA 1
ATOM 741 C C . ALA A 1 90 ? 41.806 36.222 18.603 1.00 20.96 87 ALA A C 1
ATOM 742 O O . ALA A 1 90 ? 42.656 35.459 19.070 1.00 21.17 87 ALA A O 1
ATOM 744 N N A THR A 1 91 ? 41.919 37.540 18.717 0.70 20.31 88 THR A N 1
ATOM 745 N N B THR A 1 91 ? 41.879 37.534 18.737 0.30 19.88 88 THR A N 1
ATOM 746 C CA A THR A 1 91 ? 43.135 38.080 19.315 0.70 20.39 88 THR A CA 1
ATOM 747 C CA B THR A 1 91 ? 43.076 38.129 19.287 0.30 18.96 88 THR A CA 1
ATOM 748 C C A THR A 1 91 ? 43.163 37.856 20.832 0.70 19.45 88 THR A C 1
ATOM 749 C C B THR A 1 91 ? 43.158 38.022 20.816 0.30 19.01 88 THR A C 1
ATOM 750 O O A THR A 1 91 ? 44.216 37.634 21.408 0.70 17.96 88 THR A O 1
ATOM 751 O O B THR A 1 91 ? 44.251 37.992 21.379 0.30 18.33 88 THR A O 1
ATOM 758 N N . ASN A 1 92 ? 42.007 37.949 21.479 1.00 18.87 89 ASN A N 1
ATOM 759 C CA . ASN A 1 92 ? 41.976 37.828 22.946 1.00 19.40 89 ASN A CA 1
ATOM 760 C C . ASN A 1 92 ? 40.670 37.248 23.412 1.00 19.09 89 ASN A C 1
ATOM 761 O O . ASN A 1 92 ? 39.615 37.630 22.919 1.00 19.59 89 ASN A O 1
ATOM 766 N N . GLY A 1 93 ? 40.737 36.323 24.360 1.00 18.63 90 GLY A N 1
ATOM 767 C CA . GLY A 1 93 ? 39.531 35.719 24.910 1.00 18.95 90 GLY A CA 1
ATOM 768 C C . GLY A 1 93 ? 38.509 36.649 25.544 1.00 19.22 90 GLY A C 1
ATOM 769 O O . GLY A 1 93 ? 37.296 36.361 25.489 1.00 19.04 90 GLY A O 1
ATOM 770 N N . LYS A 1 94 ? 38.964 37.748 26.152 1.00 18.87 91 LYS A N 1
ATOM 771 C CA . LYS A 1 94 ? 38.026 38.701 26.771 1.00 20.35 91 LYS A CA 1
ATOM 772 C C . LYS A 1 94 ? 37.093 39.360 25.756 1.00 20.51 91 LYS A C 1
ATOM 773 O O . LYS A 1 94 ? 36.044 39.881 26.147 1.00 20.58 91 LYS A O 1
ATOM 779 N N . LEU A 1 95 ? 37.466 39.366 24.473 1.00 20.92 92 LEU A N 1
ATOM 780 C CA . LEU A 1 95 ? 36.551 39.878 23.414 1.00 21.43 92 LEU A CA 1
ATOM 781 C C . LEU A 1 95 ? 35.307 38.981 23.094 1.00 21.74 92 LEU A C 1
ATOM 782 O O . LEU A 1 95 ? 34.367 39.450 22.419 1.00 20.89 92 LEU A O 1
ATOM 787 N N . VAL A 1 96 ? 35.303 37.711 23.546 1.00 20.51 93 VAL A N 1
ATOM 788 C CA . VAL A 1 96 ? 34.304 36.743 23.026 1.00 19.46 93 VAL A CA 1
ATOM 789 C C . VAL A 1 96 ? 33.178 36.668 24.029 1.00 19.59 93 VAL A C 1
ATOM 790 O O . VAL A 1 96 ? 33.445 36.705 25.242 1.00 20.01 93 VAL A O 1
ATOM 794 N N . LYS A 1 97 ? 31.935 36.628 23.533 1.00 18.55 94 LYS A N 1
ATOM 795 C CA . LYS A 1 97 ? 30.793 36.398 24.357 1.00 18.79 94 LYS A CA 1
ATOM 796 C C . LYS A 1 97 ? 30.934 35.065 25.118 1.00 18.33 94 LYS A C 1
ATOM 797 O O . LYS A 1 97 ? 31.435 34.046 24.554 1.00 18.64 94 LYS A O 1
ATOM 803 N N A ARG A 1 98 ? 30.501 35.079 26.376 0.50 17.27 95 ARG A N 1
ATOM 804 N N B ARG A 1 98 ? 30.541 35.080 26.388 0.50 17.07 95 ARG A N 1
ATOM 805 C CA A ARG A 1 98 ? 30.544 33.913 27.259 0.50 16.35 95 ARG A CA 1
ATOM 806 C CA B ARG A 1 98 ? 30.544 33.880 27.226 0.50 15.92 95 ARG A CA 1
ATOM 807 C C A ARG A 1 98 ? 29.204 33.796 27.999 0.50 16.10 95 ARG A C 1
ATOM 808 C C B ARG A 1 98 ? 29.217 33.789 27.996 0.50 15.90 95 ARG A C 1
ATOM 809 O O A ARG A 1 98 ? 28.545 34.815 28.239 0.50 15.06 95 ARG A O 1
ATOM 810 O O B ARG A 1 98 ? 28.579 34.819 28.249 0.50 14.85 95 ARG A O 1
ATOM 825 N N . PRO A 1 99 ? 28.790 32.558 28.353 1.00 15.92 96 PRO A N 1
ATOM 826 C CA . PRO A 1 99 ? 29.447 31.273 28.025 1.00 15.76 96 PRO A CA 1
ATOM 827 C C . PRO A 1 99 ? 29.227 30.910 26.554 1.00 15.88 96 PRO A C 1
ATOM 828 O O . PRO A 1 99 ? 28.331 31.454 25.938 1.00 16.26 96 PRO A O 1
ATOM 832 N N . LEU A 1 100 ? 30.042 29.997 26.018 1.00 15.45 97 LEU A N 1
ATOM 833 C CA . LEU A 1 100 ? 29.784 29.366 24.724 1.00 15.23 97 LEU A CA 1
ATOM 834 C C . LEU A 1 100 ? 29.715 27.893 24.964 1.00 14.90 97 LEU A C 1
ATOM 835 O O . LEU A 1 100 ? 30.571 27.395 25.665 1.00 15.00 97 LEU A O 1
ATOM 840 N N . VAL A 1 101 ? 28.752 27.188 24.372 1.00 15.51 98 VAL A N 1
ATOM 841 C CA . VAL A 1 101 ? 28.802 25.718 24.375 1.00 16.20 98 VAL A CA 1
ATOM 842 C C . VAL A 1 101 ? 29.045 25.263 22.941 1.00 16.26 98 VAL A C 1
ATOM 843 O O . VAL A 1 101 ? 28.390 25.753 22.019 1.00 16.10 98 VAL A O 1
ATOM 847 N N . VAL A 1 102 ? 30.004 24.357 22.753 1.00 15.84 99 VAL A N 1
ATOM 848 C CA . VAL A 1 102 ? 30.346 23.838 21.438 1.00 14.88 99 VAL A CA 1
ATOM 849 C C . VAL A 1 102 ? 30.162 22.348 21.393 1.00 14.30 99 VAL A C 1
ATOM 850 O O . VAL A 1 102 ? 30.749 21.650 22.192 1.00 16.13 99 VAL A O 1
ATOM 854 N N . THR A 1 103 ? 29.312 21.877 20.487 1.00 14.71 100 THR A N 1
ATOM 855 C CA . THR A 1 103 ? 29.197 20.442 20.122 1.00 15.82 100 THR A CA 1
ATOM 856 C C . THR A 1 103 ? 29.388 20.291 18.607 1.00 16.38 100 THR A C 1
ATOM 857 O O . THR A 1 103 ? 29.534 21.294 17.890 1.00 15.87 100 THR A O 1
ATOM 861 N N . GLU A 1 104 ? 29.366 19.052 18.109 1.00 17.69 101 GLU A N 1
ATOM 862 C CA . GLU A 1 104 ? 29.436 18.805 16.657 1.00 18.70 101 GLU A CA 1
ATOM 863 C C . GLU A 1 104 ? 28.199 19.304 15.895 1.00 18.81 101 GLU A C 1
ATOM 864 O O . GLU A 1 104 ? 28.320 19.737 14.750 1.00 18.24 101 GLU A O 1
ATOM 870 N N . ARG A 1 105 ? 27.029 19.220 16.536 1.00 19.19 102 ARG A N 1
ATOM 871 C CA . ARG A 1 105 ? 25.745 19.509 15.907 1.00 19.77 102 ARG A CA 1
ATOM 872 C C . ARG A 1 105 ? 25.549 21.000 15.886 1.00 19.65 102 ARG A C 1
ATOM 873 O O . ARG A 1 105 ? 24.985 21.537 14.933 1.00 19.87 102 ARG A O 1
ATOM 881 N N . PHE A 1 106 ? 26.000 21.676 16.938 1.00 19.43 103 PHE A N 1
ATOM 882 C CA . PHE A 1 106 ? 25.661 23.075 17.095 1.00 19.74 103 PHE A CA 1
ATOM 883 C C . PHE A 1 106 ? 26.514 23.872 18.067 1.00 19.52 103 PHE A C 1
ATOM 884 O O . PHE A 1 106 ? 27.253 23.329 18.883 1.00 19.79 103 PHE A O 1
ATOM 892 N N . VAL A 1 107 ? 26.390 25.185 17.959 1.00 18.86 104 VAL A N 1
ATOM 893 C CA . VAL A 1 107 ? 27.055 26.093 18.860 1.00 18.64 104 VAL A CA 1
ATOM 894 C C . VAL A 1 107 ? 26.054 27.074 19.483 1.00 18.92 104 VAL A C 1
ATOM 895 O O . VAL A 1 107 ? 25.268 27.713 18.775 1.00 18.27 104 VAL A O 1
ATOM 899 N N . LEU A 1 108 ? 26.117 27.185 20.813 1.00 19.44 105 LEU A N 1
ATOM 900 C CA . LEU A 1 108 ? 25.295 28.129 21.592 1.00 19.77 105 LEU A CA 1
ATOM 901 C C . LEU A 1 108 ? 26.173 29.248 22.148 1.00 20.04 105 LEU A C 1
ATOM 902 O O . LEU A 1 108 ? 27.288 29.005 22.589 1.00 20.44 105 LEU A O 1
ATOM 907 N N . VAL A 1 109 ? 25.654 30.465 22.125 1.00 20.50 106 VAL A N 1
ATOM 908 C CA . VAL A 1 109 ? 26.375 31.645 22.502 1.00 20.74 106 VAL A CA 1
ATOM 909 C C . VAL A 1 109 ? 25.583 32.373 23.585 1.00 21.48 106 VAL A C 1
ATOM 910 O O . VAL A 1 109 ? 24.418 32.690 23.395 1.00 19.02 106 VAL A O 1
ATOM 914 N N . GLY A 1 110 ? 26.212 32.640 24.735 1.00 22.98 107 GLY A N 1
ATOM 915 C CA . GLY A 1 110 ? 25.465 33.269 25.850 1.00 23.43 107 GLY A CA 1
ATOM 916 C C . GLY A 1 110 ? 24.467 32.275 26.449 1.00 23.85 107 GLY A C 1
ATOM 917 O O . GLY A 1 110 ? 24.294 31.164 25.921 1.00 23.34 107 GLY A O 1
ATOM 918 N N . PHE A 1 111 ? 23.806 32.647 27.541 1.00 24.07 108 PHE A N 1
ATOM 919 C CA . PHE A 1 111 ? 22.948 31.661 28.206 1.00 25.22 108 PHE A CA 1
ATOM 920 C C . PHE A 1 111 ? 21.481 32.044 28.206 1.00 25.69 108 PHE A C 1
ATOM 921 O O . PHE A 1 111 ? 21.030 32.896 28.977 1.00 25.45 108 PHE A O 1
ATOM 929 N N . LYS A 1 112 ? 20.752 31.448 27.275 1.00 26.58 109 LYS A N 1
ATOM 930 C CA . LYS A 1 112 ? 19.331 31.678 27.142 1.00 26.68 109 LYS A CA 1
ATOM 931 C C . LYS A 1 112 ? 18.702 30.312 27.348 1.00 26.93 109 LYS A C 1
ATOM 932 O O . LYS A 1 112 ? 18.757 29.495 26.431 1.00 27.38 109 LYS A O 1
ATOM 938 N N . PRO A 1 113 ? 18.128 30.046 28.556 1.00 26.97 110 PRO A N 1
ATOM 939 C CA . PRO A 1 113 ? 17.757 28.686 28.961 1.00 26.74 110 PRO A CA 1
ATOM 940 C C . PRO A 1 113 ? 16.921 27.900 27.939 1.00 26.85 110 PRO A C 1
ATOM 941 O O . PRO A 1 113 ? 17.137 26.696 27.781 1.00 26.41 110 PRO A O 1
ATOM 945 N N . GLU A 1 114 ? 15.986 28.571 27.253 1.00 27.11 111 GLU A N 1
ATOM 946 C CA . GLU A 1 114 ? 15.116 27.903 26.264 1.00 26.92 111 GLU A CA 1
ATOM 947 C C . GLU A 1 114 ? 15.901 27.311 25.072 1.00 26.82 111 GLU A C 1
ATOM 948 O O . GLU A 1 114 ? 15.569 26.234 24.570 1.00 26.85 111 GLU A O 1
ATOM 950 N N . GLU A 1 115 ? 16.942 28.014 24.631 1.00 26.20 112 GLU A N 1
ATOM 951 C CA . GLU A 1 115 ? 17.740 27.578 23.483 1.00 26.08 112 GLU A CA 1
ATOM 952 C C . GLU A 1 115 ? 18.698 26.424 23.835 1.00 25.63 112 GLU A C 1
ATOM 953 O O . GLU A 1 115 ? 19.123 25.656 22.963 1.00 26.18 112 GLU A O 1
ATOM 955 N N . TRP A 1 116 ? 19.040 26.308 25.111 1.00 24.91 113 TRP A N 1
ATOM 956 C CA . TRP A 1 116 ? 19.939 25.257 25.563 1.00 24.04 113 TRP A CA 1
ATOM 957 C C . TRP A 1 116 ? 19.198 23.921 25.723 1.00 23.70 113 TRP A C 1
ATOM 958 O O . TRP A 1 116 ? 19.784 22.948 26.193 1.00 23.37 113 TRP A O 1
ATOM 969 N N . GLU A 1 117 ? 17.920 23.895 25.310 1.00 23.49 114 GLU A N 1
ATOM 970 C CA . GLU A 1 117 ? 17.082 22.673 25.264 1.00 23.52 114 GLU A CA 1
ATOM 971 C C . GLU A 1 117 ? 17.624 21.642 24.289 1.00 23.52 114 GLU A C 1
ATOM 972 O O . GLU A 1 117 ? 17.490 20.436 24.503 1.00 22.85 114 GLU A O 1
ATOM 978 N N . LYS A 1 118 ? 18.192 22.149 23.192 1.00 23.71 115 LYS A N 1
ATOM 979 C CA . LYS A 1 118 ? 18.920 21.361 22.202 1.00 23.62 115 LYS A CA 1
ATOM 980 C C . LYS A 1 118 ? 19.911 20.413 22.843 1.00 23.48 115 LYS A C 1
ATOM 981 O O . LYS A 1 118 ? 20.196 19.353 22.294 1.00 23.63 115 LYS A O 1
ATOM 987 N N . LEU A 1 119 ? 20.444 20.779 24.000 1.00 23.12 116 LEU A N 1
ATOM 988 C CA . LEU A 1 119 ? 21.428 19.907 24.650 1.00 23.77 116 LEU A CA 1
ATOM 989 C C . LEU A 1 119 ? 20.848 18.588 25.230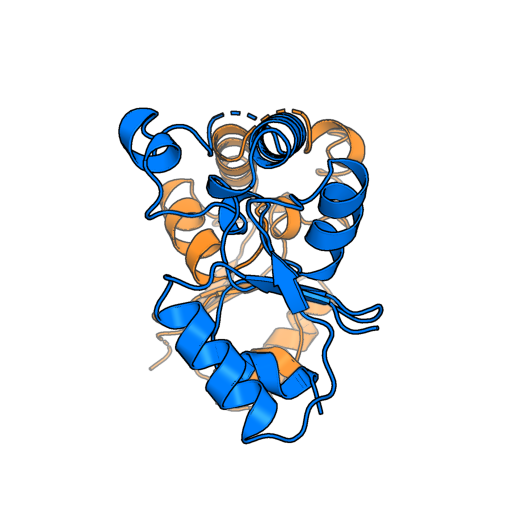 1.00 24.15 116 LEU A C 1
ATOM 990 O O . LEU A 1 119 ? 21.519 17.919 26.018 1.00 24.83 116 LEU A O 1
ATOM 995 N N . LYS A 1 120 ? 19.641 18.215 24.780 1.00 24.20 117 LYS A N 1
ATOM 996 C CA . LYS A 1 120 ? 18.809 17.100 25.296 1.00 24.37 117 LYS A CA 1
ATOM 997 C C . LYS A 1 120 ? 18.376 17.346 26.731 1.00 24.45 117 LYS A C 1
ATOM 998 O O . LYS A 1 120 ? 17.593 18.264 26.985 1.00 24.25 117 LYS A O 1
ATOM 1000 N N . ASN B 1 2 ? -5.716 41.150 15.184 1.00 46.31 -1 ASN B N 1
ATOM 1001 C CA . ASN B 1 2 ? -5.595 42.325 14.273 1.00 45.52 -1 ASN B CA 1
ATOM 1002 C C . ASN B 1 2 ? -4.529 42.039 13.175 1.00 44.29 -1 ASN B C 1
ATOM 1003 O O . ASN B 1 2 ? -3.397 41.595 13.453 1.00 43.14 -1 ASN B O 1
ATOM 1008 N N . ALA B 1 3 ? -4.938 42.230 11.929 1.00 41.90 0 ALA B N 1
ATOM 1009 C CA . ALA B 1 3 ? -4.095 42.007 10.784 1.00 40.86 0 ALA B CA 1
ATOM 1010 C C . ALA B 1 3 ? -2.935 43.006 10.692 1.00 40.13 0 ALA B C 1
ATOM 1011 O O . ALA B 1 3 ? -1.980 42.763 9.946 1.00 40.72 0 ALA B O 1
ATOM 1021 N N . LYS B 1 5 ? -0.843 43.703 12.940 1.00 33.11 2 LYS B N 1
ATOM 1022 C CA . LYS B 1 5 ? 0.218 43.323 13.862 1.00 31.36 2 LYS B CA 1
ATOM 1023 C C . LYS B 1 5 ? 1.168 42.305 13.221 1.00 29.68 2 LYS B C 1
ATOM 1024 O O . LYS B 1 5 ? 2.182 41.933 13.798 1.00 28.69 2 LYS B O 1
ATOM 1030 N N . THR B 1 6 ? 0.848 41.875 12.010 1.00 28.16 3 THR B N 1
ATOM 1031 C CA . THR B 1 6 ? 1.686 40.931 11.315 1.00 27.15 3 THR B CA 1
ATOM 1032 C C . THR B 1 6 ? 1.868 41.331 9.875 1.00 26.74 3 THR B C 1
ATOM 1033 O O . THR B 1 6 ? 0.916 41.325 9.103 1.00 27.98 3 THR B O 1
ATOM 1037 N N . LEU B 1 7 ? 3.096 41.642 9.487 1.00 25.55 4 LEU B N 1
ATOM 1038 C CA . LEU B 1 7 ? 3.334 42.103 8.133 1.00 25.26 4 LEU B CA 1
ATOM 1039 C C . LEU B 1 7 ? 3.975 40.979 7.336 1.00 26.32 4 LEU B C 1
ATOM 1040 O O . LEU B 1 7 ? 5.017 40.458 7.725 1.00 26.34 4 LEU B O 1
ATOM 1045 N N . PHE B 1 8 ? 3.288 40.578 6.259 1.00 27.12 5 PHE B N 1
ATOM 1046 C CA . PHE B 1 8 ? 3.688 39.527 5.317 1.00 27.13 5 PHE B CA 1
ATOM 1047 C C . PHE B 1 8 ? 4.222 40.088 3.983 1.00 28.32 5 PHE B C 1
ATOM 1048 O O . PHE B 1 8 ? 3.451 40.588 3.141 1.00 27.58 5 PHE B O 1
ATOM 1056 N N . LEU B 1 9 ? 5.536 40.003 3.791 1.00 28.69 6 LEU B N 1
ATOM 1057 C CA . LEU B 1 9 ? 6.147 40.502 2.593 1.00 29.41 6 LEU B CA 1
ATOM 1058 C C . LEU B 1 9 ? 6.509 39.347 1.661 1.00 30.75 6 LEU B C 1
ATOM 1059 O O . LEU B 1 9 ? 7.261 38.415 2.022 1.00 31.34 6 LEU B O 1
ATOM 1064 N N . GLN B 1 10 ? 5.982 39.410 0.446 1.00 31.86 7 GLN B N 1
ATOM 1065 C CA . GLN B 1 10 ? 6.098 38.277 -0.473 1.00 32.72 7 GLN B CA 1
ATOM 1066 C C . GLN B 1 10 ? 6.169 38.704 -1.934 1.00 32.65 7 GLN B C 1
ATOM 1067 O O . GLN B 1 10 ? 5.868 39.846 -2.266 1.00 32.33 7 GLN B O 1
ATOM 1073 N N . TYR B 1 11 ? 6.576 37.754 -2.780 1.00 33.37 8 TYR B N 1
ATOM 1074 C CA . TYR B 1 11 ? 6.503 37.854 -4.234 1.00 33.56 8 TYR B CA 1
ATOM 1075 C C . TYR B 1 11 ? 5.568 36.735 -4.718 1.00 33.70 8 TYR B C 1
ATOM 1076 O O . TYR B 1 11 ? 5.928 35.553 -4.628 1.00 33.30 8 TYR B O 1
ATOM 1085 N N . PRO B 1 12 ? 4.362 37.110 -5.216 1.00 33.79 9 PRO B N 1
ATOM 1086 C CA . PRO B 1 12 ? 3.245 36.176 -5.450 1.00 33.58 9 PRO B CA 1
ATOM 1087 C C . PRO B 1 12 ? 3.556 35.010 -6.409 1.00 33.72 9 PRO B C 1
ATOM 1088 O O . PRO B 1 12 ? 2.998 33.920 -6.225 1.00 33.75 9 PRO B O 1
ATOM 1092 N N . ALA B 1 13 ? 4.418 35.242 -7.413 1.00 33.27 10 ALA B N 1
ATOM 1093 C CA . ALA B 1 13 ? 4.836 34.194 -8.354 1.00 32.58 10 ALA B CA 1
ATOM 1094 C C . ALA B 1 13 ? 5.777 33.146 -7.740 1.00 32.07 10 ALA B C 1
ATOM 1095 O O . ALA B 1 13 ? 5.925 32.048 -8.277 1.00 31.82 10 ALA B O 1
ATOM 1097 N N . CYS B 1 14 ? 6.411 33.496 -6.625 1.00 31.47 11 CYS B N 1
ATOM 1098 C CA . CYS B 1 14 ? 7.290 32.583 -5.875 1.00 30.99 11 CYS B CA 1
ATOM 1099 C C . CYS B 1 14 ? 6.539 31.449 -5.153 1.00 30.14 11 CYS B C 1
ATOM 1100 O O . CYS B 1 14 ? 5.456 31.652 -4.579 1.00 30.19 11 CYS B O 1
ATOM 1103 N N . SER B 1 15 ? 7.152 30.268 -5.195 1.00 29.18 12 SER B N 1
ATOM 1104 C CA . SER B 1 15 ? 6.579 28.990 -4.761 1.00 28.35 12 SER B CA 1
ATOM 1105 C C . SER B 1 15 ? 6.611 28.774 -3.244 1.00 28.31 12 SER B C 1
ATOM 1106 O O . SER B 1 15 ? 5.745 28.090 -2.683 1.00 28.11 12 SER B O 1
ATOM 1109 N N . THR B 1 16 ? 7.637 29.327 -2.600 1.00 28.25 13 THR B N 1
ATOM 1110 C CA . THR B 1 16 ? 7.777 29.278 -1.144 1.00 28.81 13 THR B CA 1
ATOM 1111 C C . THR B 1 16 ? 6.753 30.243 -0.538 1.00 29.20 13 THR B C 1
ATOM 1112 O O . THR B 1 16 ? 6.141 29.939 0.487 1.00 29.44 13 THR B O 1
ATOM 1116 N N . CYS B 1 17 ? 6.528 31.372 -1.207 1.00 29.75 14 CYS B N 1
ATOM 1117 C CA . CYS B 1 17 ? 5.570 32.379 -0.733 1.00 30.20 14 CYS B CA 1
ATOM 1118 C C . CYS B 1 17 ? 4.162 31.812 -0.646 1.00 30.23 14 CYS B C 1
ATOM 1119 O O . CYS B 1 17 ? 3.538 31.835 0.420 1.00 30.34 14 CYS B O 1
ATOM 1122 N N . GLN B 1 18 ? 3.688 31.265 -1.765 1.00 30.30 15 GLN B N 1
ATOM 1123 C CA . GLN B 1 18 ? 2.375 30.633 -1.845 1.00 29.30 15 GLN B CA 1
ATOM 1124 C C . GLN B 1 18 ? 2.152 29.656 -0.694 1.00 28.80 15 GLN B C 1
ATOM 1125 O O . GLN B 1 18 ? 1.114 29.705 -0.026 1.00 28.28 15 GLN B O 1
ATOM 1131 N N . LYS B 1 19 ? 3.142 28.788 -0.464 1.00 28.61 16 LYS B N 1
ATOM 1132 C CA . LYS B 1 19 ? 3.124 27.835 0.650 1.00 28.80 16 LYS B CA 1
ATOM 1133 C C . LYS B 1 19 ? 2.920 28.567 1.997 1.00 28.89 16 LYS B C 1
ATOM 1134 O O . LYS B 1 19 ? 2.035 28.210 2.770 1.00 29.40 16 LYS B O 1
ATOM 1140 N N . ALA B 1 20 ? 3.717 29.606 2.250 1.00 28.36 17 ALA B N 1
ATOM 1141 C CA . ALA B 1 20 ? 3.666 30.364 3.510 1.00 28.20 17 ALA B CA 1
ATOM 1142 C C . ALA B 1 20 ? 2.313 30.997 3.714 1.00 27.89 17 ALA B C 1
ATOM 1143 O O . ALA B 1 20 ? 1.754 30.949 4.825 1.00 28.24 17 ALA B O 1
ATOM 1145 N N . LYS B 1 21 ? 1.819 31.613 2.636 1.00 26.08 18 LYS B N 1
ATOM 1146 C CA . LYS B 1 21 ? 0.557 32.282 2.645 1.00 25.29 18 LYS B CA 1
ATOM 1147 C C . LYS B 1 21 ? -0.528 31.225 2.943 1.00 24.99 18 LYS B C 1
ATOM 1148 O O . LYS B 1 21 ? -1.361 31.439 3.825 1.00 24.32 18 LYS B O 1
ATOM 1154 N N . LYS B 1 22 ? -0.500 30.084 2.232 1.00 23.88 19 LYS B N 1
ATOM 1155 C CA . LYS B 1 22 ? -1.401 28.968 2.557 1.00 23.68 19 LYS B CA 1
ATOM 1156 C C . LYS B 1 22 ? -1.375 28.617 4.058 1.00 23.37 19 LYS B C 1
ATOM 1157 O O . LYS B 1 22 ? -2.426 28.526 4.687 1.00 22.55 19 LYS B O 1
ATOM 1163 N N . TRP B 1 23 ? -0.174 28.465 4.624 1.00 23.77 20 TRP B N 1
ATOM 1164 C CA . TRP B 1 23 ? 0.001 28.247 6.061 1.00 24.53 20 TRP B CA 1
ATOM 1165 C C . TRP B 1 23 ? -0.601 29.342 6.964 1.00 25.15 20 TRP B C 1
ATOM 1166 O O . TRP B 1 23 ? -1.282 29.022 7.943 1.00 25.88 20 TRP B O 1
ATOM 1177 N N . LEU B 1 24 ? -0.375 30.623 6.661 1.00 25.21 21 LEU B N 1
ATOM 1178 C CA . LEU B 1 24 ? -0.993 31.687 7.486 1.00 24.54 21 LEU B CA 1
ATOM 1179 C C . LEU B 1 24 ? -2.523 31.594 7.519 1.00 24.07 21 LEU B C 1
ATOM 1180 O O . LEU B 1 24 ? -3.134 31.843 8.555 1.00 24.49 21 LEU B O 1
ATOM 1185 N N . ILE B 1 25 ? -3.143 31.296 6.384 1.00 23.69 22 ILE B N 1
ATOM 1186 C CA . ILE B 1 25 ? -4.609 31.217 6.352 1.00 24.73 22 ILE B CA 1
ATOM 1187 C C . ILE B 1 25 ? -5.102 29.949 7.058 1.00 25.37 22 ILE B C 1
ATOM 1188 O O . ILE B 1 25 ? -5.994 30.011 7.917 1.00 24.64 22 ILE B O 1
ATOM 1193 N N . GLU B 1 26 ? -4.499 28.810 6.706 1.00 26.69 23 GLU B N 1
ATOM 1194 C CA . GLU B 1 26 ? -4.748 27.549 7.412 1.00 28.18 23 GLU B CA 1
ATOM 1195 C C . GLU B 1 26 ? -4.684 27.778 8.931 1.00 28.85 23 GLU B C 1
ATOM 1196 O O . GLU B 1 26 ? -5.550 27.322 9.653 1.00 29.39 23 GLU B O 1
ATOM 1202 N N . ASN B 1 27 ? -3.686 28.517 9.409 1.00 29.45 24 ASN B N 1
ATOM 1203 C CA . ASN B 1 27 ? -3.542 28.712 10.853 1.00 30.08 24 ASN B CA 1
ATOM 1204 C C . ASN B 1 27 ? -4.298 29.885 11.482 1.00 30.27 24 ASN B C 1
ATOM 1205 O O . ASN B 1 27 ? -4.110 30.187 12.667 1.00 30.19 24 ASN B O 1
ATOM 1210 N N . ASN B 1 28 ? -5.177 30.501 10.687 1.00 30.14 25 ASN B N 1
ATOM 1211 C CA . ASN B 1 28 ? -6.035 31.612 11.112 1.00 29.82 25 ASN B CA 1
ATOM 1212 C C . ASN B 1 28 ? -5.295 32.886 11.497 1.00 29.26 25 ASN B C 1
ATOM 1213 O O . ASN B 1 28 ? -5.809 33.676 12.268 1.00 28.66 25 ASN B O 1
ATOM 1218 N N . ILE B 1 29 ? -4.098 33.078 10.950 1.00 29.31 26 ILE B N 1
ATOM 1219 C CA . ILE B 1 29 ? -3.320 34.288 11.251 1.00 29.48 26 ILE B CA 1
ATOM 1220 C C . ILE B 1 29 ? -3.698 35.455 10.320 1.00 29.27 26 ILE B C 1
ATOM 1221 O O . ILE B 1 29 ? -3.409 35.440 9.117 1.00 29.03 26 ILE B O 1
ATOM 1226 N N . GLU B 1 30 ? -4.374 36.442 10.900 1.00 29.24 27 GLU B N 1
ATOM 1227 C CA . GLU B 1 30 ? -4.620 37.718 10.245 1.00 29.46 27 GLU B CA 1
ATOM 1228 C C . GLU B 1 30 ? -3.281 38.416 10.035 1.00 29.95 27 GLU B C 1
ATOM 1229 O O . GLU B 1 30 ? -2.386 38.321 10.878 1.00 30.23 27 GLU B O 1
ATOM 1235 N N . TYR B 1 31 ? -3.143 39.081 8.893 1.00 29.86 28 TYR B N 1
ATOM 1236 C CA . TYR B 1 31 ? -1.910 39.759 8.519 1.00 30.14 28 TYR B CA 1
ATOM 1237 C C . TYR B 1 31 ? -2.205 40.774 7.429 1.00 30.62 28 TYR B C 1
ATOM 1238 O O . TYR B 1 31 ? -3.287 40.784 6.822 1.00 30.65 28 TYR B O 1
ATOM 1247 N N . THR B 1 32 ? -1.226 41.620 7.191 1.00 30.63 29 THR B N 1
ATOM 1248 C CA . THR B 1 32 ? -1.311 42.655 6.195 1.00 30.72 29 THR B CA 1
ATOM 1249 C C . THR B 1 32 ? -0.349 42.246 5.088 1.00 31.31 29 THR B C 1
ATOM 1250 O O . THR B 1 32 ? 0.839 42.015 5.360 1.00 31.57 29 THR B O 1
ATOM 1254 N N . ASN B 1 33 ? -0.869 42.110 3.864 1.00 31.46 30 ASN B N 1
ATOM 1255 C CA . ASN B 1 33 ? -0.064 41.766 2.676 1.00 32.12 30 ASN B CA 1
ATOM 1256 C C . ASN B 1 33 ? 0.835 42.939 2.294 1.00 31.71 30 ASN B C 1
ATOM 1257 O O . ASN B 1 33 ? 0.554 44.099 2.654 1.00 32.10 30 ASN B O 1
ATOM 1262 N N . ARG B 1 34 ? 1.958 42.612 1.647 1.00 30.98 31 ARG B N 1
ATOM 1263 C CA . ARG B 1 34 ? 2.903 43.583 1.080 1.00 29.57 31 ARG B CA 1
ATOM 1264 C C . ARG B 1 34 ? 3.812 42.852 0.086 1.00 29.98 31 ARG B C 1
ATOM 1265 O O . ARG B 1 34 ? 4.375 41.777 0.379 1.00 30.27 31 ARG B O 1
ATOM 1273 N N . LEU B 1 35 ? 3.924 43.446 -1.100 1.00 29.71 32 LEU B N 1
ATOM 1274 C CA . LEU B 1 35 ? 4.684 42.916 -2.213 1.00 29.41 32 LEU B CA 1
ATOM 1275 C C . LEU B 1 35 ? 6.113 43.406 -2.055 1.00 29.42 32 LEU B C 1
ATOM 1276 O O . LEU B 1 35 ? 6.404 44.612 -2.229 1.00 30.07 32 LEU B O 1
ATOM 1281 N N . ILE B 1 36 ? 7.003 42.467 -1.727 1.00 28.55 33 ILE B N 1
ATOM 1282 C CA . ILE B 1 36 ? 8.410 42.757 -1.472 1.00 27.72 33 ILE B CA 1
ATOM 1283 C C . ILE B 1 36 ? 9.143 43.432 -2.652 1.00 28.18 33 ILE B C 1
ATOM 1284 O O . ILE B 1 36 ? 10.131 44.135 -2.448 1.00 27.92 33 ILE B O 1
ATOM 1289 N N . VAL B 1 37 ? 8.672 43.216 -3.881 1.00 28.04 34 VAL B N 1
ATOM 1290 C CA . VAL B 1 37 ? 9.328 43.805 -5.036 1.00 28.69 34 VAL B CA 1
ATOM 1291 C C . VAL B 1 37 ? 8.791 45.202 -5.374 1.00 28.86 34 VAL B C 1
ATOM 1292 O O . VAL B 1 37 ? 9.577 46.133 -5.509 1.00 29.80 34 VAL B O 1
ATOM 1296 N N . ASP B 1 38 ? 7.473 45.348 -5.502 1.00 28.95 35 ASP B N 1
ATOM 1297 C CA . ASP B 1 38 ? 6.845 46.662 -5.729 1.00 28.90 35 ASP B CA 1
ATOM 1298 C C . ASP B 1 38 ? 7.093 47.633 -4.579 1.00 28.05 35 ASP B C 1
ATOM 1299 O O . ASP B 1 38 ? 7.368 48.804 -4.788 1.00 28.31 35 ASP B O 1
ATOM 1304 N N . ASP B 1 39 ? 6.998 47.153 -3.358 1.00 27.29 36 ASP B N 1
ATOM 1305 C CA . ASP B 1 39 ? 7.225 48.024 -2.223 1.00 26.53 36 ASP B CA 1
ATOM 1306 C C . ASP B 1 39 ? 8.353 47.423 -1.369 1.00 25.45 36 ASP B C 1
ATOM 1307 O O . ASP B 1 39 ? 8.124 46.736 -0.369 1.00 25.12 36 ASP B O 1
ATOM 1312 N N . ASN B 1 40 ? 9.579 47.693 -1.812 1.00 24.06 37 ASN B N 1
ATOM 1313 C CA . ASN B 1 40 ? 10.751 47.008 -1.307 1.00 22.49 37 ASN B CA 1
ATOM 1314 C C . ASN B 1 40 ? 11.170 47.564 0.051 1.00 22.13 37 ASN B C 1
ATOM 1315 O O . ASN B 1 40 ? 10.847 48.708 0.347 1.00 22.20 37 ASN B O 1
ATOM 1320 N N . PRO B 1 41 ? 11.781 46.721 0.923 1.00 21.27 38 PRO B N 1
ATOM 1321 C CA . PRO B 1 41 ? 12.274 47.217 2.207 1.00 21.33 38 PRO B CA 1
ATOM 1322 C C . PRO B 1 41 ? 13.250 48.391 2.040 1.00 20.91 38 PRO B C 1
ATOM 1323 O O . PRO B 1 41 ? 14.080 48.398 1.096 1.00 20.38 38 PRO B O 1
ATOM 1327 N N . THR B 1 42 ? 13.147 49.363 2.951 1.00 20.37 39 THR B N 1
ATOM 1328 C CA . THR B 1 42 ? 14.075 50.508 3.001 1.00 19.12 39 THR B CA 1
ATOM 1329 C C . THR B 1 42 ? 15.160 50.263 4.033 1.00 19.88 39 THR B C 1
ATOM 1330 O O . THR B 1 42 ? 15.005 49.413 4.936 1.00 19.45 39 THR B O 1
ATOM 1334 N N . VAL B 1 43 ? 16.236 51.048 3.963 1.00 19.37 40 VAL B N 1
ATOM 1335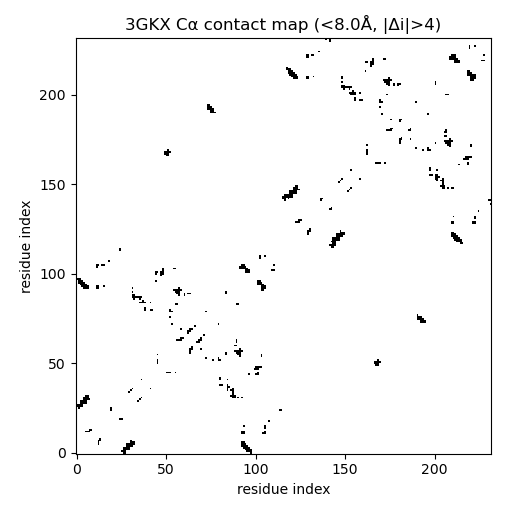 C CA . VAL B 1 43 ? 17.299 50.929 4.961 1.00 18.77 40 VAL B CA 1
ATOM 1336 C C . VAL B 1 43 ? 16.769 50.978 6.409 1.00 18.70 40 VAL B C 1
ATOM 1337 O O . VAL B 1 43 ? 17.207 50.206 7.256 1.00 17.06 40 VAL B O 1
ATOM 1341 N N . GLU B 1 44 ? 15.868 51.924 6.698 1.00 19.11 41 GLU B N 1
ATOM 1342 C CA . GLU B 1 44 ? 15.384 52.133 8.070 1.00 19.84 41 GLU B CA 1
ATOM 1343 C C . GLU B 1 44 ? 14.611 50.881 8.557 1.00 20.36 41 GLU B C 1
ATOM 1344 O O . GLU B 1 44 ? 14.717 50.475 9.709 1.00 20.76 41 GLU B O 1
ATOM 1350 N N . GLU B 1 45 ? 13.878 50.246 7.652 1.00 20.58 42 GLU B N 1
ATOM 1351 C CA . GLU B 1 45 ? 13.210 49.010 7.978 1.00 21.70 42 GLU B CA 1
ATOM 1352 C C . GLU B 1 45 ? 14.189 47.861 8.210 1.00 21.92 42 GLU B C 1
ATOM 1353 O O . GLU B 1 45 ? 14.171 47.214 9.255 1.00 21.67 42 GLU B O 1
ATOM 1359 N N . LEU B 1 46 ? 15.055 47.637 7.229 1.00 21.93 43 LEU B N 1
ATOM 1360 C CA . LEU B 1 46 ? 16.007 46.568 7.308 1.00 22.22 43 LEU B CA 1
ATOM 1361 C C . LEU B 1 46 ? 16.814 46.655 8.589 1.00 22.85 43 LEU B C 1
ATOM 1362 O O . LEU B 1 46 ? 17.157 45.623 9.208 1.00 22.41 43 LEU B O 1
ATOM 1367 N N . LYS B 1 47 ? 17.124 47.893 8.984 1.00 22.64 44 LYS B N 1
ATOM 1368 C CA . LYS B 1 47 ? 17.931 48.110 10.175 1.00 22.52 44 LYS B CA 1
ATOM 1369 C C . LYS B 1 47 ? 17.183 47.764 11.454 1.00 21.84 44 LYS B C 1
ATOM 1370 O O . LYS B 1 47 ? 17.801 47.504 12.458 1.00 22.76 44 LYS B O 1
ATOM 1376 N N . ALA B 1 48 ? 15.860 47.778 11.424 1.00 21.69 45 ALA B N 1
ATOM 1377 C CA . ALA B 1 48 ? 15.048 47.277 12.560 1.00 21.43 45 ALA B CA 1
ATOM 1378 C C . ALA B 1 48 ? 14.739 45.778 12.406 1.00 21.26 45 ALA B C 1
ATOM 1379 O O . ALA B 1 48 ? 14.760 45.016 13.382 1.00 21.48 45 ALA B O 1
ATOM 1381 N N . TRP B 1 49 ? 14.460 45.344 11.179 1.00 20.58 46 TRP B N 1
ATOM 1382 C CA . TRP B 1 49 ? 14.037 43.939 10.982 1.00 20.63 46 TRP B CA 1
ATOM 1383 C C . TRP B 1 49 ? 15.148 42.921 11.179 1.00 20.40 46 TRP B C 1
ATOM 1384 O O . TRP B 1 49 ? 14.886 41.843 11.681 1.00 20.31 46 TRP B O 1
ATOM 1395 N N . ILE B 1 50 ? 16.384 43.260 10.813 1.00 19.98 47 ILE B N 1
ATOM 1396 C CA . ILE B 1 50 ? 17.436 42.253 10.836 1.00 19.19 47 ILE B CA 1
ATOM 1397 C C . ILE B 1 50 ? 17.793 41.828 12.267 1.00 19.52 47 ILE B C 1
ATOM 1398 O O . ILE B 1 50 ? 17.852 40.622 12.539 1.00 19.93 47 ILE B O 1
ATOM 1403 N N . PRO B 1 51 ? 18.062 42.808 13.172 1.00 18.86 48 PRO B N 1
ATOM 1404 C CA . PRO B 1 51 ? 18.319 42.473 14.573 1.00 18.89 48 PRO B CA 1
ATOM 1405 C C . PRO B 1 51 ? 17.181 41.693 15.223 1.00 18.09 48 PRO B C 1
ATOM 1406 O O . PRO B 1 51 ? 17.455 40.775 15.961 1.00 16.89 48 PRO B O 1
ATOM 1410 N N . LEU B 1 52 ? 15.934 42.025 14.905 1.00 18.16 49 LEU B N 1
ATOM 1411 C CA . LEU B 1 52 ? 14.759 41.296 15.446 1.00 19.36 49 LEU B CA 1
ATOM 1412 C C . LEU B 1 52 ? 14.733 39.876 14.977 1.00 18.75 49 LEU B C 1
ATOM 1413 O O . LEU B 1 52 ? 14.268 39.003 15.695 1.00 20.29 49 LEU B O 1
ATOM 1418 N N . SER B 1 53 ? 15.231 39.634 13.767 1.00 17.65 50 SER B N 1
ATOM 1419 C CA . SER B 1 53 ? 15.282 38.282 13.220 1.00 17.39 50 SER B CA 1
ATOM 1420 C C . SER B 1 53 ? 16.320 37.413 13.919 1.00 16.84 50 SER B C 1
ATOM 1421 O O . SER B 1 53 ? 16.184 36.212 13.891 1.00 16.20 50 SER B O 1
ATOM 1424 N N . GLY B 1 54 ? 17.350 38.017 14.515 1.00 16.40 51 GLY B N 1
ATOM 1425 C CA . GLY B 1 54 ? 18.451 37.239 15.099 1.00 16.67 51 GLY B CA 1
ATOM 1426 C C . GLY B 1 54 ? 19.404 36.590 14.080 1.00 17.66 51 GLY B C 1
ATOM 1427 O O . GLY B 1 54 ? 20.338 35.838 14.476 1.00 15.87 51 GLY B O 1
ATOM 1428 N N . LEU B 1 55 ? 19.208 36.907 12.783 1.00 17.64 52 LEU B N 1
ATOM 1429 C CA . LEU B 1 55 ? 19.973 36.262 11.717 1.00 18.41 52 LEU B CA 1
ATOM 1430 C C . LEU B 1 55 ? 21.071 37.123 11.104 1.00 19.13 52 LEU B C 1
ATOM 1431 O O . LEU B 1 55 ? 20.953 38.344 11.146 1.00 18.74 52 LEU B O 1
ATOM 1436 N N . PRO B 1 56 ? 22.134 36.477 10.504 1.00 19.21 53 PRO B N 1
ATOM 1437 C CA . PRO B 1 56 ? 23.113 37.208 9.722 1.00 18.96 53 PRO B CA 1
ATOM 1438 C C . PRO B 1 56 ? 22.484 37.967 8.550 1.00 19.52 53 PRO B C 1
ATOM 1439 O O . PRO B 1 56 ? 21.461 37.560 7.978 1.00 18.91 53 PRO B O 1
ATOM 1443 N N . VAL B 1 57 ? 23.094 39.078 8.194 1.00 20.33 54 VAL B N 1
ATOM 1444 C CA . VAL B 1 57 ? 22.502 39.916 7.200 1.00 21.63 54 VAL B CA 1
ATOM 1445 C C . VAL B 1 57 ? 22.495 39.213 5.869 1.00 22.68 54 VAL B C 1
ATOM 1446 O O . VAL B 1 57 ? 21.576 39.439 5.077 1.00 22.45 54 VAL B O 1
ATOM 1450 N N . LYS B 1 58 ? 23.486 38.346 5.622 1.00 23.04 55 LYS B N 1
ATOM 1451 C CA . LYS B 1 58 ? 23.461 37.546 4.377 1.00 23.78 55 LYS B CA 1
ATOM 1452 C C . LYS B 1 58 ? 22.215 36.666 4.217 1.00 23.29 55 LYS B C 1
ATOM 1453 O O . LYS B 1 58 ? 21.811 36.399 3.091 1.00 22.43 55 LYS B O 1
ATOM 1459 N N . LYS B 1 59 ? 21.584 36.270 5.334 1.00 23.00 56 LYS B N 1
ATOM 1460 C CA . LYS B 1 59 ? 20.373 35.433 5.299 1.00 22.46 56 LYS B CA 1
ATOM 1461 C C . LYS B 1 59 ? 19.160 36.174 4.749 1.00 22.24 56 LYS B C 1
ATOM 1462 O O . LYS B 1 59 ? 18.115 35.574 4.493 1.00 22.68 56 LYS B O 1
ATOM 1468 N N . PHE B 1 60 ? 19.288 37.478 4.588 1.00 21.34 57 PHE B N 1
ATOM 1469 C CA . PHE B 1 60 ? 18.210 38.280 4.001 1.00 21.11 57 PHE B CA 1
ATOM 1470 C C . PHE B 1 60 ? 18.363 38.405 2.503 1.00 21.25 57 PHE B C 1
ATOM 1471 O O . PHE B 1 60 ? 17.636 39.175 1.874 1.00 22.15 57 PHE B O 1
ATOM 1479 N N . PHE B 1 61 ? 19.318 37.665 1.928 1.00 20.57 58 PHE B N 1
ATOM 1480 C CA . PHE B 1 61 ? 19.474 37.657 0.491 1.00 20.06 58 PHE B CA 1
ATOM 1481 C C . PHE B 1 61 ? 18.711 36.520 -0.180 1.00 20.01 58 PHE B C 1
ATOM 1482 O O . PHE B 1 61 ? 18.708 35.383 0.276 1.00 18.85 58 PHE B O 1
ATOM 1490 N N . ASN B 1 62 ? 18.026 36.885 -1.250 1.00 21.02 59 ASN B N 1
ATOM 1491 C CA . ASN B 1 62 ? 17.389 35.944 -2.185 1.00 22.56 59 ASN B CA 1
ATOM 1492 C C . ASN B 1 62 ? 18.436 35.228 -3.094 1.00 22.75 59 ASN B C 1
ATOM 1493 O O . ASN B 1 62 ? 18.700 35.656 -4.202 1.00 23.03 59 ASN B O 1
ATOM 1498 N N . THR B 1 63 ? 19.035 34.147 -2.592 1.00 23.54 60 THR B N 1
ATOM 1499 C CA . THR B 1 63 ? 20.110 33.426 -3.305 1.00 25.17 60 THR B CA 1
ATOM 1500 C C . THR B 1 63 ? 19.585 32.508 -4.433 1.00 25.28 60 THR B C 1
ATOM 1501 O O . THR B 1 63 ? 20.329 31.734 -5.032 1.00 25.06 60 THR B O 1
ATOM 1505 N N . SER B 1 64 ? 18.283 32.582 -4.690 1.00 25.91 61 SER B N 1
ATOM 1506 C CA . SER B 1 64 ? 17.700 31.914 -5.849 1.00 25.91 61 SER B CA 1
ATOM 1507 C C . SER B 1 64 ? 17.475 32.959 -6.935 1.00 25.79 61 SER B C 1
ATOM 1508 O O . SER B 1 64 ? 17.138 32.616 -8.072 1.00 26.05 61 SER B O 1
ATOM 1511 N N . GLY B 1 65 ? 17.672 34.232 -6.591 1.00 25.36 62 GLY B N 1
ATOM 1512 C CA . GLY B 1 65 ? 17.378 35.312 -7.534 1.00 25.40 62 GLY B CA 1
ATOM 1513 C C . GLY B 1 65 ? 18.318 35.376 -8.736 1.00 24.98 62 GLY B C 1
ATOM 1514 O O . GLY B 1 65 ? 19.451 34.897 -8.680 1.00 24.99 62 GLY B O 1
ATOM 1515 N N . VAL B 1 66 ? 17.848 35.985 -9.820 1.00 25.18 63 VAL B N 1
ATOM 1516 C CA . VAL B 1 66 ? 18.686 36.241 -10.990 1.00 25.08 63 VAL B CA 1
ATOM 1517 C C . VAL B 1 66 ? 19.545 37.503 -10.734 1.00 25.63 63 VAL B C 1
ATOM 1518 O O . VAL B 1 66 ? 20.671 37.598 -11.229 1.00 25.30 63 VAL B O 1
ATOM 1522 N N . VAL B 1 67 ? 19.015 38.453 -9.952 1.00 25.87 64 VAL B N 1
ATOM 1523 C CA . VAL B 1 67 ? 19.695 39.737 -9.711 1.00 25.90 64 VAL B CA 1
ATOM 1524 C C . VAL B 1 67 ? 20.912 39.502 -8.822 1.00 26.43 64 VAL B C 1
ATOM 1525 O O . VAL B 1 67 ? 22.000 40.037 -9.073 1.00 26.27 64 VAL B O 1
ATOM 1529 N N . TYR B 1 68 ? 20.714 38.683 -7.792 1.00 26.03 65 TYR B N 1
ATOM 1530 C CA . TYR B 1 68 ? 21.810 38.119 -7.030 1.00 26.37 65 TYR B CA 1
ATOM 1531 C C . TYR B 1 68 ? 22.927 37.504 -7.901 1.00 26.03 65 TYR B C 1
ATOM 1532 O O . TYR B 1 68 ? 24.118 37.757 -7.672 1.00 25.33 65 TYR B O 1
ATOM 1541 N N . LYS B 1 69 ? 22.512 36.675 -8.864 1.00 25.70 66 LYS B N 1
ATOM 1542 C CA . LYS B 1 69 ? 23.401 35.900 -9.734 1.00 25.94 66 LYS B CA 1
ATOM 1543 C C . LYS B 1 69 ? 24.312 36.829 -10.542 1.00 25.86 66 LYS B C 1
ATOM 1544 O O . LYS B 1 69 ? 25.538 36.726 -10.469 1.00 26.16 66 LYS B O 1
ATOM 1550 N N A GLU B 1 70 ? 23.706 37.760 -11.274 0.50 25.85 67 GLU B N 1
ATOM 1551 N N B GLU B 1 70 ? 23.691 37.729 -11.307 0.50 26.03 67 GLU B N 1
ATOM 1552 C CA A GLU B 1 70 ? 24.434 38.628 -12.194 0.50 25.79 67 GLU B CA 1
ATOM 1553 C CA B GLU B 1 70 ? 24.397 38.658 -12.184 0.50 26.15 67 GLU B CA 1
ATOM 1554 C C A GLU B 1 70 ? 25.201 39.790 -11.541 0.50 25.86 67 GLU B C 1
ATOM 1555 C C B GLU B 1 70 ? 25.384 39.550 -11.426 0.50 26.10 67 GLU B C 1
ATOM 1556 O O A GLU B 1 70 ? 25.969 40.471 -12.223 0.50 25.79 67 GLU B O 1
ATOM 1557 O O B GLU B 1 70 ? 26.494 39.791 -11.905 0.50 26.22 67 GLU B O 1
ATOM 1568 N N . LEU B 1 71 ? 24.989 40.016 -10.242 1.00 25.71 68 LEU B N 1
ATOM 1569 C CA . LEU B 1 71 ? 25.831 40.919 -9.450 1.00 25.71 68 LEU B CA 1
ATOM 1570 C C . LEU B 1 71 ? 26.904 40.147 -8.661 1.00 26.06 68 LEU B C 1
ATOM 1571 O O . LEU B 1 71 ? 27.628 40.724 -7.832 1.00 26.48 68 LEU B O 1
ATOM 1576 N N . LYS B 1 72 ? 26.979 38.837 -8.883 1.00 25.73 69 LYS B N 1
ATOM 1577 C CA . LYS B 1 72 ? 27.999 37.990 -8.265 1.00 25.20 69 LYS B CA 1
ATOM 1578 C C . LYS B 1 72 ? 28.065 38.198 -6.762 1.00 24.93 69 LYS B C 1
ATOM 1579 O O . LYS B 1 72 ? 29.152 38.269 -6.182 1.00 25.01 69 LYS B O 1
ATOM 1585 N N . LEU B 1 73 ? 26.900 38.287 -6.125 1.00 25.20 70 LEU B N 1
ATOM 1586 C CA . LEU B 1 73 ? 26.842 38.505 -4.670 1.00 24.87 70 LEU B CA 1
ATOM 1587 C C . LEU B 1 73 ? 27.313 37.304 -3.841 1.00 24.59 70 LEU B C 1
ATOM 1588 O O . LEU B 1 73 ? 27.777 37.480 -2.720 1.00 24.35 70 LEU B O 1
ATOM 1593 N N . SER B 1 74 ? 27.199 36.101 -4.407 1.00 24.24 71 SER B N 1
ATOM 1594 C CA . SER B 1 74 ? 27.911 34.901 -3.938 1.00 24.20 71 SER B CA 1
ATOM 1595 C C . SER B 1 74 ? 29.364 35.171 -3.480 1.00 23.97 71 SER B C 1
ATOM 1596 O O . SER B 1 74 ? 29.815 34.711 -2.419 1.00 23.47 71 SER B O 1
ATOM 1598 N N . SER B 1 75 ? 30.097 35.895 -4.315 1.00 23.88 72 SER B N 1
ATOM 1599 C CA . SER B 1 75 ? 31.501 36.175 -4.051 1.00 23.91 72 SER B CA 1
ATOM 1600 C C . SER B 1 75 ? 31.651 37.500 -3.305 1.00 23.76 72 SER B C 1
ATOM 1601 O O . SER B 1 75 ? 32.504 37.634 -2.428 1.00 24.06 72 SER B O 1
ATOM 1603 N N . LYS B 1 76 ? 30.791 38.461 -3.622 1.00 23.60 73 LYS B N 1
ATOM 1604 C CA . LYS B 1 76 ? 30.974 39.818 -3.133 1.00 23.38 73 LYS B CA 1
ATOM 1605 C C . LYS B 1 76 ? 30.543 40.089 -1.702 1.00 24.11 73 LYS B C 1
ATOM 1606 O O . LYS B 1 76 ? 31.081 41.005 -1.094 1.00 24.15 73 LYS B O 1
ATOM 1612 N N . LEU B 1 77 ? 29.626 39.283 -1.154 1.00 24.80 74 LEU B N 1
ATOM 1613 C CA . LEU B 1 77 ? 28.970 39.627 0.107 1.00 25.66 74 LEU B CA 1
ATOM 1614 C C . LEU B 1 77 ? 29.917 39.693 1.286 1.00 26.55 74 LEU B C 1
ATOM 1615 O O . LEU B 1 77 ? 29.777 40.600 2.116 1.00 26.82 74 LEU B O 1
ATOM 1620 N N . PRO B 1 78 ? 30.845 38.711 1.399 1.00 26.48 75 PRO B N 1
ATOM 1621 C CA . PRO B 1 78 ? 31.746 38.784 2.530 1.00 26.68 75 PRO B CA 1
ATOM 1622 C C . PRO B 1 78 ? 32.408 40.155 2.617 1.00 26.56 75 PRO B C 1
ATOM 1623 O O . PRO B 1 78 ? 32.081 40.934 3.532 1.00 27.50 75 PRO B O 1
ATOM 1627 N N . THR B 1 79 ? 33.264 40.446 1.643 1.00 25.34 76 THR B N 1
ATOM 1628 C CA . THR B 1 79 ? 33.933 41.743 1.441 1.00 24.41 76 THR B CA 1
ATOM 1629 C C . THR B 1 79 ? 33.094 43.027 1.704 1.00 23.80 76 THR B C 1
ATOM 1630 O O . THR B 1 79 ? 33.624 44.158 1.706 1.00 22.86 76 THR B O 1
ATOM 1642 N N . THR B 1 81 ? 30.527 45.190 4.310 1.00 22.30 78 THR B N 1
ATOM 1643 C CA . THR B 1 81 ? 30.195 45.403 5.691 1.00 21.59 78 THR B CA 1
ATOM 1644 C C . THR B 1 81 ? 28.674 45.327 5.781 1.00 21.69 78 THR B C 1
ATOM 1645 O O . THR B 1 81 ? 27.976 45.426 4.763 1.00 20.89 78 THR B O 1
ATOM 1649 N N . GLU B 1 82 ? 28.176 45.155 6.998 1.00 21.31 79 GLU B N 1
ATOM 1650 C CA . GLU B 1 82 ? 26.749 45.168 7.279 1.00 21.78 79 GLU B CA 1
ATOM 1651 C C . GLU B 1 82 ? 26.111 46.436 6.716 1.00 21.19 79 GLU B C 1
ATOM 1652 O O . GLU B 1 82 ? 25.102 46.336 6.022 1.00 21.94 79 GLU B O 1
ATOM 1658 N N . GLU B 1 83 ? 26.663 47.612 7.047 1.00 20.57 80 GLU B N 1
ATOM 1659 C CA . GLU B 1 83 ? 26.208 48.884 6.450 1.00 20.92 80 GLU B CA 1
ATOM 1660 C C . GLU B 1 83 ? 26.046 48.739 4.925 1.00 20.05 80 GLU B C 1
ATOM 1661 O O . GLU B 1 83 ? 24.960 48.985 4.403 1.00 20.09 80 GLU B O 1
ATOM 1667 N N . GLU B 1 84 ? 27.099 48.304 4.233 1.00 18.82 81 GLU B N 1
ATOM 1668 C CA . GLU B 1 84 ? 27.035 48.139 2.765 1.00 19.10 81 GLU B CA 1
ATOM 1669 C C . GLU B 1 84 ? 25.998 47.102 2.289 1.00 19.49 81 GLU B C 1
ATOM 1670 O O . GLU B 1 84 ? 25.216 47.373 1.364 1.00 19.77 81 GLU B O 1
ATOM 1676 N N . GLN B 1 85 ? 26.003 45.921 2.911 1.00 19.58 82 GLN B N 1
ATOM 1677 C CA . GLN B 1 85 ? 24.980 44.900 2.656 1.00 19.78 82 GLN B CA 1
ATOM 1678 C C . GLN B 1 85 ? 23.540 45.422 2.845 1.00 19.10 82 GLN B C 1
ATOM 1679 O O . GLN B 1 85 ? 22.682 45.147 2.026 1.00 18.93 82 GLN B O 1
ATOM 1685 N N . ILE B 1 86 ? 23.281 46.169 3.924 1.00 18.79 83 ILE B N 1
ATOM 1686 C CA . ILE B 1 86 ? 21.939 46.725 4.151 1.00 17.68 83 ILE B CA 1
ATOM 1687 C C . ILE B 1 86 ? 21.582 47.796 3.108 1.00 17.43 83 ILE B C 1
ATOM 1688 O O . ILE B 1 86 ? 20.473 47.767 2.559 1.00 17.09 83 ILE B O 1
ATOM 1693 N N . ALA B 1 87 ? 22.519 48.714 2.841 1.00 17.13 84 ALA B N 1
ATOM 1694 C CA . ALA B 1 87 ? 22.384 49.737 1.794 1.00 17.29 84 ALA B CA 1
ATOM 1695 C C . ALA B 1 87 ? 22.044 49.135 0.448 1.00 17.31 84 ALA B C 1
ATOM 1696 O O . ALA B 1 87 ? 21.181 49.670 -0.245 1.00 17.97 84 ALA B O 1
ATOM 1698 N N . LEU B 1 88 ? 22.704 48.033 0.090 1.00 17.20 85 LEU B N 1
ATOM 1699 C CA . LEU B 1 88 ? 22.426 47.305 -1.157 1.00 18.11 85 LEU B CA 1
ATOM 1700 C C . LEU B 1 88 ? 21.029 46.713 -1.169 1.00 19.01 85 LEU B C 1
ATOM 1701 O O . LEU B 1 88 ? 20.262 46.916 -2.125 1.00 19.14 85 LEU B O 1
ATOM 1706 N N . LEU B 1 89 ? 20.720 45.951 -0.117 1.00 18.63 86 LEU B N 1
ATOM 1707 C CA . LEU B 1 89 ? 19.412 45.370 0.041 1.00 19.50 86 LEU B CA 1
ATOM 1708 C C . LEU B 1 89 ? 18.300 46.379 -0.217 1.00 19.96 86 LEU B C 1
ATOM 1709 O O . LEU B 1 89 ? 17.340 46.045 -0.864 1.00 20.12 86 LEU B O 1
ATOM 1714 N N . ALA B 1 90 ? 18.442 47.606 0.283 1.00 20.76 87 ALA B N 1
ATOM 1715 C CA . ALA B 1 90 ? 17.384 48.604 0.143 1.00 21.38 87 ALA B CA 1
ATOM 1716 C C . ALA B 1 90 ? 17.244 49.144 -1.286 1.00 21.70 87 ALA B C 1
ATOM 1717 O O . ALA B 1 90 ? 16.273 49.839 -1.579 1.00 21.81 87 ALA B O 1
ATOM 1719 N N . THR B 1 91 ? 18.193 48.818 -2.173 1.00 22.13 88 THR B N 1
ATOM 1720 C CA . THR B 1 91 ? 18.132 49.292 -3.575 1.00 22.23 88 THR B CA 1
ATOM 1721 C C . THR B 1 91 ? 17.220 48.462 -4.516 1.00 22.47 88 THR B C 1
ATOM 1722 O O . THR B 1 91 ? 16.751 48.969 -5.532 1.00 21.01 88 THR B O 1
ATOM 1726 N N . ASN B 1 92 ? 16.960 47.194 -4.173 1.00 23.09 89 ASN B N 1
ATOM 1727 C CA . ASN B 1 92 ? 16.185 46.298 -5.060 1.00 23.33 89 ASN B CA 1
ATOM 1728 C C . ASN B 1 92 ? 15.522 45.141 -4.312 1.00 23.59 89 ASN B C 1
ATOM 1729 O O . ASN B 1 92 ? 16.206 44.299 -3.730 1.00 23.83 89 ASN B O 1
ATOM 1734 N N . GLY B 1 93 ? 14.188 45.089 -4.362 1.00 24.02 90 GLY B N 1
ATOM 1735 C CA . GLY B 1 93 ? 13.406 44.078 -3.613 1.00 23.53 90 GLY B CA 1
ATOM 1736 C C . GLY B 1 93 ? 13.611 42.646 -4.089 1.00 23.54 90 GLY B C 1
ATOM 1737 O O . GLY B 1 93 ? 13.404 41.698 -3.322 1.00 23.88 90 GLY B O 1
ATOM 1738 N N . LYS B 1 94 ? 14.041 42.484 -5.341 1.00 22.98 91 LYS B N 1
ATOM 1739 C CA . LYS B 1 94 ? 14.380 41.169 -5.883 1.00 22.85 91 LYS B CA 1
ATOM 1740 C C . LYS B 1 94 ? 15.571 40.553 -5.147 1.00 23.32 91 LYS B C 1
ATOM 1741 O O . LYS B 1 94 ? 15.685 39.324 -5.045 1.00 23.10 91 LYS B O 1
ATOM 1747 N N . LEU B 1 95 ? 16.432 41.420 -4.608 1.00 23.67 92 LEU B N 1
ATOM 1748 C CA . LEU B 1 95 ? 17.553 41.019 -3.785 1.00 23.75 92 LEU B CA 1
ATOM 1749 C C . LEU B 1 95 ? 17.178 40.515 -2.355 1.00 24.15 92 LEU B C 1
ATOM 1750 O O . LEU B 1 95 ? 17.996 39.860 -1.710 1.00 24.02 92 LEU B O 1
ATOM 1755 N N . VAL B 1 96 ? 15.963 40.793 -1.875 1.00 24.14 93 VAL B N 1
ATOM 1756 C CA . VAL B 1 96 ? 15.579 40.412 -0.491 1.00 24.52 93 VAL B CA 1
ATOM 1757 C C . VAL B 1 96 ? 14.977 38.999 -0.423 1.00 25.05 93 VAL B C 1
ATOM 1758 O O . VAL B 1 96 ? 14.091 38.668 -1.198 1.00 25.83 93 VAL B O 1
ATOM 1762 N N . LYS B 1 97 ? 15.462 38.167 0.501 1.00 25.41 94 LYS B N 1
ATOM 1763 C CA . LYS B 1 97 ? 14.812 36.887 0.790 1.00 24.87 94 LYS B CA 1
ATOM 1764 C C . LYS B 1 97 ? 13.293 37.058 1.002 1.00 23.97 94 LYS B C 1
ATOM 1765 O O . LYS B 1 97 ? 12.846 38.047 1.604 1.00 23.25 94 LYS B O 1
ATOM 1771 N N A ARG B 1 98 ? 12.521 36.086 0.528 0.50 23.36 95 ARG B N 1
ATOM 1772 N N B ARG B 1 98 ? 12.525 36.087 0.506 0.50 23.68 95 ARG B N 1
ATOM 1773 C CA A ARG B 1 98 ? 11.066 36.096 0.681 0.50 23.01 95 ARG B CA 1
ATOM 1774 C CA B ARG B 1 98 ? 11.059 36.074 0.608 0.50 23.64 95 ARG B CA 1
ATOM 1775 C C A ARG B 1 98 ? 10.529 34.682 0.886 0.50 23.41 95 ARG B C 1
ATOM 1776 C C B ARG B 1 98 ? 10.539 34.664 0.892 0.50 23.73 95 ARG B C 1
ATOM 1777 O O A ARG B 1 98 ? 11.127 33.722 0.418 0.50 23.38 95 ARG B O 1
ATOM 1778 O O B ARG B 1 98 ? 11.160 33.690 0.487 0.50 23.69 95 ARG B O 1
ATOM 1793 N N . PRO B 1 99 ? 9.407 34.550 1.615 1.00 24.00 96 PRO B N 1
ATOM 1794 C CA . PRO B 1 99 ? 8.707 35.688 2.233 1.00 24.24 96 PRO B CA 1
ATOM 1795 C C . PRO B 1 99 ? 9.417 36.130 3.519 1.00 23.84 96 PRO B C 1
ATOM 1796 O O . PRO B 1 99 ? 10.332 35.427 3.991 1.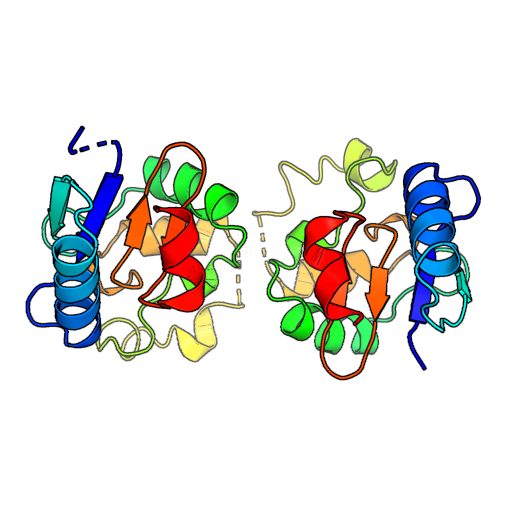00 24.28 96 PRO B O 1
ATOM 1800 N N . LEU B 1 100 ? 9.034 37.303 4.021 1.00 23.72 97 LEU B N 1
ATOM 1801 C CA . LEU B 1 100 ? 9.405 37.804 5.351 1.00 23.58 97 LEU B CA 1
ATOM 1802 C C . LEU B 1 100 ? 8.117 38.068 6.067 1.00 23.61 97 LEU B C 1
ATOM 1803 O O . LEU B 1 100 ? 7.150 38.536 5.434 1.00 25.49 97 LEU B O 1
ATOM 1808 N N . VAL B 1 101 ? 8.095 37.813 7.374 1.00 23.02 98 VAL B N 1
ATOM 1809 C CA . VAL B 1 101 ? 6.994 38.211 8.256 1.00 20.74 98 VAL B CA 1
ATOM 1810 C C . VAL B 1 101 ? 7.596 39.064 9.374 1.00 20.14 98 VAL B C 1
ATOM 1811 O O . VAL B 1 101 ? 8.624 38.716 9.944 1.00 20.58 98 VAL B O 1
ATOM 1815 N N . VAL B 1 102 ? 6.965 40.192 9.654 1.00 18.67 99 VAL B N 1
ATOM 1816 C CA . VAL B 1 102 ? 7.448 41.164 10.626 1.00 18.75 99 VAL B CA 1
ATOM 1817 C C . VAL B 1 102 ? 6.325 41.300 11.668 1.00 19.30 99 VAL B C 1
ATOM 1818 O O . VAL B 1 102 ? 5.162 41.540 11.299 1.00 19.32 99 VAL B O 1
ATOM 1822 N N . THR B 1 103 ? 6.658 41.100 12.946 1.00 18.90 100 THR B N 1
ATOM 1823 C CA . THR B 1 103 ? 5.763 41.440 14.066 1.00 19.79 100 THR B CA 1
ATOM 1824 C C . THR B 1 103 ? 6.602 42.237 15.054 1.00 20.62 100 THR B C 1
ATOM 1825 O O . THR B 1 103 ? 7.802 42.384 14.846 1.00 19.21 100 THR B O 1
ATOM 1829 N N . GLU B 1 104 ? 5.964 42.755 16.108 1.00 21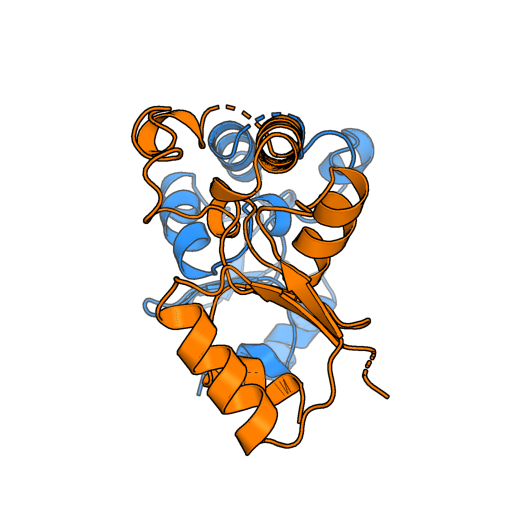.93 101 GLU B N 1
ATOM 1830 C CA . GLU B 1 104 ? 6.616 43.566 17.128 1.00 24.52 101 GLU B CA 1
ATOM 1831 C C . GLU B 1 104 ? 7.782 42.845 17.809 1.00 24.81 101 GLU B C 1
ATOM 1832 O O . GLU B 1 104 ? 8.800 43.432 18.075 1.00 24.86 101 GLU B O 1
ATOM 1838 N N . ARG B 1 105 ? 7.614 41.569 18.115 1.00 26.36 102 ARG B N 1
ATOM 1839 C CA . ARG B 1 105 ? 8.630 40.830 18.855 1.00 27.53 102 ARG B CA 1
ATOM 1840 C C . ARG B 1 105 ? 9.610 40.062 17.971 1.00 27.86 102 ARG B C 1
ATOM 1841 O O . ARG B 1 105 ? 10.734 39.820 18.398 1.00 29.05 102 ARG B O 1
ATOM 1849 N N . PHE B 1 106 ? 9.204 39.657 16.762 1.00 27.44 103 PHE B N 1
ATOM 1850 C CA . PHE B 1 106 ? 10.119 38.862 15.891 1.00 26.43 103 PHE B CA 1
ATOM 1851 C C . PHE B 1 106 ? 9.932 39.048 14.389 1.00 24.49 103 PHE B C 1
ATOM 1852 O O . PHE B 1 106 ? 8.878 39.461 13.960 1.00 23.99 103 PHE B O 1
ATOM 1860 N N . VAL B 1 107 ? 10.971 38.726 13.615 1.00 22.81 104 VAL B N 1
ATOM 1861 C CA . VAL B 1 107 ? 10.916 38.730 12.183 1.00 22.03 104 VAL B CA 1
ATOM 1862 C C . VAL B 1 107 ? 11.321 37.365 11.689 1.00 24.04 104 VAL B C 1
ATOM 1863 O O . VAL B 1 107 ? 12.392 36.867 12.047 1.00 24.37 104 VAL B O 1
ATOM 1867 N N . LEU B 1 108 ? 10.496 36.771 10.826 1.00 24.75 105 LEU B N 1
ATOM 1868 C CA . LEU B 1 108 ? 10.826 35.492 10.198 1.00 25.59 105 LEU B CA 1
ATOM 1869 C C . LEU B 1 108 ? 11.249 35.656 8.733 1.00 26.34 105 LEU B C 1
ATOM 1870 O O . LEU B 1 108 ? 10.672 36.450 7.970 1.00 25.55 105 LEU B O 1
ATOM 1875 N N . VAL B 1 109 ? 12.255 34.890 8.337 1.00 26.27 106 VAL B N 1
ATOM 1876 C CA . VAL B 1 109 ? 12.811 35.029 7.018 1.00 27.37 106 VAL B CA 1
ATOM 1877 C C . VAL B 1 109 ? 12.677 33.714 6.257 1.00 27.54 106 VAL B C 1
ATOM 1878 O O . VAL B 1 109 ? 13.127 32.671 6.718 1.00 28.41 106 VAL B O 1
ATOM 1882 N N . GLY B 1 110 ? 12.039 33.753 5.097 1.00 28.31 107 GLY B N 1
ATOM 1883 C CA . GLY B 1 110 ? 11.700 32.519 4.375 1.00 28.49 107 GLY B CA 1
ATOM 1884 C C . GLY B 1 110 ? 10.613 31.748 5.111 1.00 28.61 107 GLY B C 1
ATOM 1885 O O . GLY B 1 110 ? 10.139 32.189 6.164 1.00 27.52 107 GLY B O 1
ATOM 1886 N N . PHE B 1 111 ? 10.235 30.588 4.568 1.00 28.89 108 PHE B N 1
ATOM 1887 C CA . PHE B 1 111 ? 9.142 29.818 5.130 1.00 29.31 108 PHE B CA 1
ATOM 1888 C C . PHE B 1 111 ? 9.586 28.553 5.848 1.00 30.19 108 PHE B C 1
ATOM 1889 O O . PHE B 1 111 ? 9.851 27.533 5.219 1.00 30.62 108 PHE B O 1
ATOM 1897 N N . LYS B 1 112 ? 9.649 28.622 7.174 1.00 31.04 109 LYS B N 1
ATOM 1898 C CA . LYS B 1 112 ? 10.033 27.472 7.994 1.00 31.46 109 LYS B CA 1
ATOM 1899 C C . LYS B 1 112 ? 8.923 27.217 9.021 1.00 31.61 109 LYS B C 1
ATOM 1900 O O . LYS B 1 112 ? 8.900 27.856 10.085 1.00 31.73 109 LYS B O 1
ATOM 1906 N N . PRO B 1 113 ? 7.994 26.287 8.702 1.00 31.52 110 PRO B N 1
ATOM 1907 C CA . PRO B 1 113 ? 6.815 26.031 9.528 1.00 31.51 110 PRO B CA 1
ATOM 1908 C C . PRO B 1 113 ? 7.169 25.867 11.002 1.00 31.62 110 PRO B C 1
ATOM 1909 O O . PRO B 1 113 ? 6.430 26.322 11.872 1.00 31.70 110 PRO B O 1
ATOM 1913 N N . GLU B 1 114 ? 8.306 25.227 11.273 1.00 31.89 111 GLU B N 1
ATOM 1914 C CA . GLU B 1 114 ? 8.775 25.022 12.640 1.00 31.77 111 GLU B CA 1
ATOM 1915 C C . GLU B 1 114 ? 8.896 26.381 13.334 1.00 31.44 111 GLU B C 1
ATOM 1916 O O . GLU B 1 114 ? 8.543 26.528 14.501 1.00 31.22 111 GLU B O 1
ATOM 1918 N N . GLU B 1 115 ? 9.344 27.388 12.596 1.00 31.54 112 GLU B N 1
ATOM 1919 C CA . GLU B 1 115 ? 9.548 28.709 13.186 1.00 31.75 112 GLU B CA 1
ATOM 1920 C C . GLU B 1 115 ? 8.296 29.570 13.146 1.00 31.28 112 GLU B C 1
ATOM 1921 O O . GLU B 1 115 ? 8.091 30.418 14.022 1.00 32.07 112 GLU B O 1
ATOM 1927 N N . TRP B 1 116 ? 7.463 29.374 12.126 1.00 30.60 113 TRP B N 1
ATOM 1928 C CA . TRP B 1 116 ? 6.260 30.196 11.975 1.00 29.86 113 TRP B CA 1
ATOM 1929 C C . TRP B 1 116 ? 5.218 29.943 13.067 1.00 30.58 113 TRP B C 1
ATOM 1930 O O . TRP B 1 116 ? 4.293 30.738 13.249 1.00 29.93 113 TRP B O 1
ATOM 1941 N N . GLU B 1 117 ? 5.398 28.845 13.807 1.00 31.41 114 GLU B N 1
ATOM 1942 C CA . GLU B 1 117 ? 4.561 28.534 14.956 1.00 32.57 114 GLU B CA 1
ATOM 1943 C C . GLU B 1 117 ? 4.637 29.565 16.097 1.00 32.97 114 GLU B C 1
ATOM 1944 O O . GLU B 1 117 ? 3.704 29.634 16.890 1.00 33.16 114 GLU B O 1
ATOM 1950 N N . LYS B 1 118 ? 5.709 30.375 16.177 1.00 33.79 115 LYS B N 1
ATOM 1951 C CA . LYS B 1 118 ? 5.804 31.434 17.207 1.00 34.35 115 LYS B CA 1
ATOM 1952 C C . LYS B 1 118 ? 4.660 32.425 17.056 1.00 34.89 115 LYS B C 1
ATOM 1953 O O . LYS B 1 118 ? 4.330 33.133 18.000 1.00 35.89 115 LYS B O 1
ATOM 1959 N N . LEU B 1 119 ? 4.077 32.489 15.860 1.00 34.91 116 LEU B N 1
ATOM 1960 C CA . LEU B 1 119 ? 2.914 33.354 15.567 1.00 34.91 116 LEU B CA 1
ATOM 1961 C C . LEU B 1 119 ? 1.577 32.852 16.121 1.00 35.46 116 LEU B C 1
ATOM 1962 O O . LEU B 1 119 ? 0.590 33.579 16.037 1.00 35.67 116 LEU B O 1
ATOM 1967 N N . LYS B 1 120 ? 1.529 31.614 16.646 1.00 35.77 117 LYS B N 1
ATOM 1968 C CA . LYS B 1 120 ? 0.260 30.986 17.082 1.00 35.94 117 LYS B CA 1
ATOM 1969 C C . LYS B 1 120 ? 0.016 31.201 18.565 1.00 36.26 117 LYS B C 1
ATOM 1970 O O . LYS B 1 120 ? 0.274 32.295 19.067 1.00 36.45 117 LYS B O 1
#

Organism: Bacteroides fragilis (strain ATCC 25285 / DSM 2151 / CCUG 4856 / JCM 11019 / LMG 10263 / NCTC 9343 / Onslow / VPI 2553 / EN-2) (NCBI:txid272559)

Sequence (232 aa):
KTLFLQYPACSTCQKAKKWLIENNNNIEYTTNRLIVDDNPTVEELKAWIPLSGLPVKKFFNTSGVVYKELKLSSSSKKLPTTEEEQIALLATTNGKLVKRRPLVVTERFVLVGFKPEEWEKLKNAKTLFLQYPACSTCQKAKKWLIENNIEYTNRLIVDDNPTVEELKAWIPLSGLPVKKFFNTSGVVYKEELKLSSKLPTTEEEQIALLATNGKLVKRRPLVVTERFVLVGFKPEEWEKLK

Nearest PDB structures (foldseek):
  3gkx-assembly2_A  TM=1.009E+00  e=8.374E-23  Bacteroides fragilis NCTC 9343
  3gkx-assembly3_B  TM=9.914E-01  e=3.550E-20  Bacteroides fragilis NCTC 9343
  2m46-assembly1_A  TM=8.936E-01  e=1.822E-11  Staphylococcus aureus subsp. aureus COL
  3gfk-assembly1_A  TM=8.534E-01  e=7.232E-09  Bacillus subtilis
  3rdw-assembly2_B  TM=8.327E-01  e=1.306E-07  Yersinia pestis CO92